Protein AF-A0A955I553-F1 (afdb_monomer_lite)

pLDDT: mean 77.17, std 13.06, range [43.78, 93.06]

Radius of gyration: 22.96 Å; chains: 1; bounding box: 78×34×67 Å

Sequence (256 aa):
MTETSNDIALEIKLAPPHYEFFTFIGGILGALVSGVIGAILAFVVFGVFISKIGVENGAGILTYFIPLFGFLIVCVTLSINRLIARGFLGLTHVGGGDGGVKYIMLSGMFVTIATIPYYLALSFVETIPVTLIFALHVLLQVFVTELVTGILGNYRYVLLIVGSSIIGLMISAGVLLIVYNITSETDGNKELYSLIGAIIVAIMGTYTGKYFLEYIYSLLYQMTGTDPLSRVVDDLVEEEQRQVRESQARLTRFSS

Structure (mmCIF, N/CA/C/O backbone):
data_AF-A0A955I553-F1
#
_entry.id   AF-A0A955I553-F1
#
loop_
_atom_site.group_PDB
_atom_site.id
_atom_site.type_symbol
_atom_site.label_atom_id
_atom_site.label_alt_id
_atom_site.label_comp_id
_atom_site.label_asym_id
_atom_site.label_entity_id
_atom_site.label_seq_id
_atom_site.pdbx_PDB_ins_code
_atom_site.Cartn_x
_atom_site.Cartn_y
_atom_site.Cartn_z
_atom_site.occupancy
_atom_site.B_iso_or_equiv
_atom_site.auth_seq_id
_atom_site.auth_comp_id
_atom_site.auth_asym_id
_atom_site.auth_atom_id
_atom_site.pdbx_PDB_model_num
ATOM 1 N N . MET A 1 1 ? -3.269 -16.649 37.795 1.00 46.91 1 MET A N 1
ATOM 2 C CA . MET A 1 1 ? -2.426 -15.641 37.106 1.00 46.91 1 MET A CA 1
ATOM 3 C C . MET A 1 1 ? -2.385 -15.824 35.586 1.00 46.91 1 MET A C 1
ATOM 5 O O . MET A 1 1 ? -1.916 -14.928 34.905 1.00 46.91 1 MET A O 1
ATOM 9 N N . THR A 1 2 ? -2.888 -16.934 35.038 1.00 51.03 2 THR A N 1
ATOM 10 C CA . THR A 1 2 ? -2.895 -17.236 33.596 1.00 51.03 2 THR A CA 1
ATOM 11 C C . THR A 1 2 ? -4.144 -16.747 32.851 1.00 51.03 2 THR A C 1
ATOM 13 O O . THR A 1 2 ? -4.027 -16.375 31.692 1.00 51.03 2 THR A O 1
ATOM 16 N N . GLU A 1 3 ? -5.315 -16.683 33.494 1.00 43.78 3 GLU A N 1
ATOM 17 C CA . GLU A 1 3 ? -6.556 -16.208 32.848 1.00 43.78 3 GLU A CA 1
ATOM 18 C C . GLU A 1 3 ? -6.586 -14.686 32.664 1.00 43.78 3 GLU A C 1
ATOM 20 O O . GLU A 1 3 ? -6.741 -14.214 31.545 1.00 43.78 3 GLU A O 1
ATOM 25 N N . THR A 1 4 ? -6.279 -13.908 33.706 1.00 44.91 4 THR A N 1
ATOM 26 C CA . THR A 1 4 ? -6.207 -12.437 33.611 1.00 44.91 4 THR A CA 1
ATOM 27 C C . THR A 1 4 ? -5.139 -11.944 32.631 1.00 44.91 4 THR A C 1
ATOM 29 O O . THR A 1 4 ? -5.317 -10.919 31.983 1.00 44.91 4 THR A O 1
ATOM 32 N N . SER A 1 5 ? -4.036 -12.683 32.476 1.00 48.88 5 SER A N 1
ATOM 33 C CA . SER A 1 5 ? -3.013 -12.398 31.462 1.00 48.88 5 SER A CA 1
ATOM 34 C C . SER A 1 5 ? -3.523 -12.621 30.036 1.00 48.88 5 SER A C 1
ATOM 36 O O . SER A 1 5 ? -3.090 -11.912 29.130 1.00 48.88 5 SER A O 1
ATOM 38 N N . ASN A 1 6 ? -4.390 -13.614 29.825 1.00 53.56 6 ASN A N 1
ATOM 39 C CA . ASN A 1 6 ? -4.971 -13.895 28.516 1.00 53.56 6 ASN A CA 1
ATOM 40 C C . ASN A 1 6 ? -6.053 -12.879 28.165 1.00 53.56 6 ASN A C 1
ATOM 42 O O . ASN A 1 6 ? -6.075 -12.433 27.025 1.00 53.56 6 ASN A O 1
ATOM 46 N N . ASP A 1 7 ? -6.877 -12.465 29.126 1.00 49.59 7 ASP A N 1
ATOM 47 C CA . ASP A 1 7 ? -7.924 -11.464 28.897 1.00 49.59 7 ASP A CA 1
ATOM 48 C C . ASP A 1 7 ? -7.332 -10.094 28.552 1.00 49.59 7 ASP A C 1
ATOM 50 O O . ASP A 1 7 ? -7.735 -9.492 27.562 1.00 49.59 7 ASP A O 1
ATOM 54 N N . ILE A 1 8 ? -6.286 -9.655 29.266 1.00 50.22 8 ILE A N 1
ATOM 55 C CA . ILE A 1 8 ? -5.564 -8.409 28.952 1.00 50.22 8 ILE A CA 1
ATOM 56 C C . ILE A 1 8 ? -4.883 -8.502 27.577 1.00 50.22 8 ILE A C 1
ATOM 58 O O . ILE A 1 8 ? -4.914 -7.557 26.791 1.00 50.22 8 ILE A O 1
ATOM 62 N N . ALA A 1 9 ? -4.280 -9.648 27.245 1.00 52.81 9 ALA A N 1
ATOM 63 C CA . ALA A 1 9 ? -3.664 -9.852 25.935 1.00 52.81 9 ALA A CA 1
ATOM 64 C C . ALA A 1 9 ? -4.702 -9.892 24.799 1.00 52.81 9 ALA A C 1
ATOM 66 O O . ALA A 1 9 ? -4.413 -9.425 23.696 1.00 52.81 9 ALA A O 1
ATOM 67 N N . LEU A 1 10 ? -5.898 -10.433 25.051 1.00 51.50 10 LEU A N 1
ATOM 68 C CA . LEU A 1 10 ? -7.009 -10.456 24.101 1.00 51.50 10 LEU A CA 1
ATOM 69 C C . LEU A 1 10 ? -7.583 -9.051 23.903 1.00 51.50 10 LEU A C 1
ATOM 71 O O . LEU A 1 10 ? -7.807 -8.640 22.768 1.00 51.50 10 LEU A O 1
ATOM 75 N N . GLU A 1 11 ? -7.755 -8.302 24.991 1.00 46.88 11 GLU A N 1
ATOM 76 C CA . GLU A 1 11 ? -8.256 -6.930 24.999 1.00 46.88 11 GLU A CA 1
ATOM 77 C C . GLU A 1 11 ? -7.305 -5.990 24.249 1.00 46.88 11 GLU A C 1
ATOM 79 O O . GLU A 1 11 ? -7.748 -5.279 23.355 1.00 46.88 11 GLU A O 1
ATOM 84 N N . ILE A 1 12 ? -5.988 -6.081 24.473 1.00 54.03 12 ILE A N 1
ATOM 85 C CA . ILE A 1 12 ? -4.975 -5.329 23.703 1.00 54.03 12 ILE A CA 1
ATOM 86 C C . ILE A 1 12 ? -5.014 -5.688 22.207 1.00 54.03 12 ILE A C 1
ATOM 88 O O . ILE A 1 12 ? -4.769 -4.840 21.350 1.00 54.03 12 ILE A O 1
ATOM 92 N N . LYS A 1 13 ? -5.326 -6.944 21.870 1.00 54.00 13 LYS A N 1
ATOM 93 C CA . LYS A 1 13 ? -5.393 -7.426 20.481 1.00 54.00 13 LYS A CA 1
ATOM 94 C C . LYS A 1 13 ? -6.703 -7.048 19.774 1.00 54.00 13 LYS A C 1
ATOM 96 O O . LYS A 1 13 ? -6.735 -7.033 18.546 1.00 54.00 13 LYS A O 1
ATOM 101 N N . LEU A 1 14 ? -7.761 -6.770 20.538 1.00 54.78 14 LEU A N 1
ATOM 102 C CA . LEU A 1 14 ? -9.109 -6.404 20.073 1.00 54.78 14 LEU A CA 1
ATOM 103 C C . LEU A 1 14 ? -9.422 -4.905 20.241 1.00 54.78 14 LEU A C 1
ATOM 105 O O . LEU A 1 14 ? -10.458 -4.430 19.756 1.00 54.78 14 LEU A O 1
ATOM 109 N N . ALA A 1 15 ? -8.545 -4.176 20.931 1.00 57.81 15 ALA A N 1
ATOM 110 C CA . ALA A 1 15 ? -8.611 -2.740 21.132 1.00 57.81 15 ALA A CA 1
ATOM 111 C C . ALA A 1 15 ? -8.467 -1.989 19.799 1.00 57.81 15 ALA A C 1
ATOM 113 O O . ALA A 1 15 ? -7.874 -2.503 18.840 1.00 57.81 15 ALA A O 1
ATOM 114 N N . PRO A 1 16 ? -9.027 -0.772 19.709 1.00 62.72 16 PRO A N 1
ATOM 115 C CA . PRO A 1 16 ? -8.830 0.068 18.543 1.00 62.72 16 PRO A CA 1
ATOM 116 C C . PRO A 1 16 ? -7.336 0.330 18.319 1.00 62.72 16 PRO A C 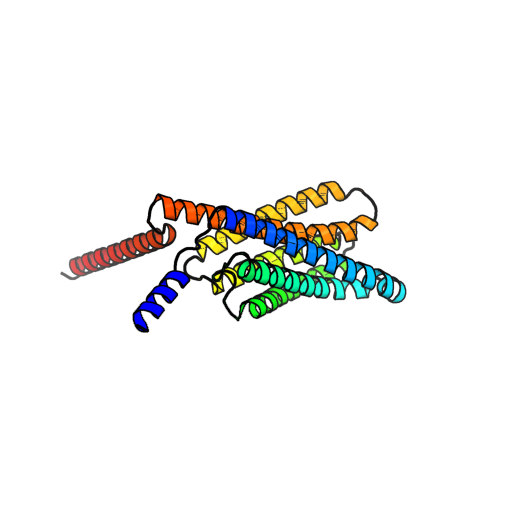1
ATOM 118 O O . PRO A 1 16 ? -6.560 0.383 19.276 1.00 62.72 16 PRO A O 1
ATOM 121 N N . PRO A 1 17 ? -6.901 0.483 17.058 1.00 64.38 17 PRO A N 1
ATOM 122 C CA . PRO A 1 17 ? -5.514 0.799 16.764 1.00 64.38 17 PRO A CA 1
ATOM 123 C C . PRO A 1 17 ? -5.105 2.114 17.449 1.00 64.38 17 PRO A C 1
ATOM 125 O O . PRO A 1 17 ? -5.549 3.196 17.069 1.00 64.38 17 PRO A O 1
ATOM 128 N N . HIS A 1 18 ? -4.250 2.017 18.468 1.00 66.69 18 HIS A N 1
ATOM 129 C CA . HIS A 1 18 ? -3.720 3.170 19.188 1.00 66.69 18 HIS A CA 1
ATOM 130 C C . HIS A 1 18 ? -2.534 3.763 18.433 1.00 66.69 18 HIS A C 1
ATOM 132 O O . HIS A 1 18 ? -1.388 3.340 18.589 1.00 66.69 18 HIS A O 1
ATOM 138 N N . TYR A 1 19 ? -2.823 4.757 17.600 1.00 72.31 19 TYR A N 1
ATOM 139 C CA . TYR A 1 19 ? -1.796 5.551 16.943 1.00 72.31 19 TYR A CA 1
ATOM 140 C C . TYR A 1 19 ? -1.557 6.838 17.717 1.00 72.31 19 TYR A C 1
ATOM 142 O O . TYR A 1 19 ? -2.427 7.706 17.798 1.00 72.31 19 TYR A O 1
ATOM 150 N N . GLU A 1 20 ? -0.354 6.956 18.267 1.00 80.19 20 GLU A N 1
ATOM 151 C CA . GLU A 1 20 ? 0.196 8.226 18.722 1.00 80.19 20 GLU A CA 1
ATOM 152 C C . GLU A 1 20 ? 0.836 8.973 17.548 1.00 80.19 20 GLU A C 1
ATOM 154 O O . GLU A 1 20 ? 1.128 8.395 16.497 1.00 80.19 20 GLU A O 1
ATOM 159 N N . PHE A 1 21 ? 1.105 10.266 17.736 1.00 81.38 21 PHE A N 1
ATOM 160 C CA . PHE A 1 21 ? 1.733 11.101 16.710 1.00 81.38 21 PHE A CA 1
ATOM 161 C C . PHE A 1 21 ? 3.055 10.504 16.191 1.00 81.38 21 PHE A C 1
ATOM 163 O O . PHE A 1 21 ? 3.293 10.474 14.984 1.00 81.38 21 PHE A O 1
ATOM 170 N N . PHE A 1 22 ? 3.894 9.960 17.078 1.00 83.62 22 PHE A N 1
ATOM 171 C CA . PHE A 1 22 ? 5.156 9.329 16.679 1.00 83.62 22 PHE A CA 1
ATOM 172 C C . PHE A 1 22 ? 4.955 8.027 15.904 1.00 83.62 22 PHE A C 1
ATOM 174 O O . PHE A 1 22 ? 5.717 7.751 14.981 1.00 83.62 22 PHE A O 1
ATOM 181 N N . THR A 1 23 ? 3.912 7.261 16.217 1.00 82.44 23 THR A N 1
ATOM 182 C CA . THR A 1 23 ? 3.549 6.051 15.472 1.00 82.44 23 THR A CA 1
ATOM 183 C C . THR A 1 23 ? 3.042 6.398 14.074 1.00 82.44 23 THR A C 1
ATOM 185 O O . THR A 1 23 ? 3.408 5.733 13.107 1.00 82.44 23 THR A O 1
ATOM 188 N N . PHE A 1 24 ? 2.257 7.472 13.948 1.00 84.88 24 PHE A N 1
ATOM 189 C CA . PHE A 1 24 ? 1.805 8.012 12.664 1.00 84.88 24 PHE A CA 1
ATOM 190 C C . PHE A 1 24 ? 2.989 8.428 11.775 1.00 84.88 24 PHE A C 1
ATOM 192 O O . PHE A 1 24 ? 3.135 7.928 10.658 1.00 84.88 24 PHE A O 1
ATOM 199 N N . ILE A 1 25 ? 3.877 9.286 12.288 1.00 87.12 25 ILE A N 1
ATOM 200 C CA . ILE A 1 25 ? 5.059 9.746 11.543 1.00 87.12 25 ILE A CA 1
ATOM 201 C C . ILE A 1 25 ? 6.010 8.583 11.246 1.00 87.12 25 ILE A C 1
ATOM 203 O O . ILE A 1 25 ? 6.482 8.439 10.119 1.00 87.12 25 ILE A O 1
ATOM 207 N N . GLY A 1 26 ? 6.261 7.724 12.234 1.00 86.31 26 GLY A N 1
ATOM 208 C CA . GLY A 1 26 ? 7.099 6.539 12.084 1.00 86.31 26 GLY A CA 1
ATOM 209 C C . GLY A 1 26 ? 6.568 5.582 11.020 1.00 86.31 26 GLY A C 1
ATOM 210 O O . GLY A 1 26 ? 7.353 5.051 10.237 1.00 86.31 26 GLY A O 1
ATOM 211 N N . GLY A 1 27 ? 5.246 5.416 10.930 1.00 86.31 27 GLY A N 1
ATOM 212 C CA . GLY A 1 27 ? 4.590 4.611 9.901 1.00 86.31 27 GLY A CA 1
ATOM 213 C C . GLY A 1 27 ? 4.834 5.153 8.494 1.00 86.31 27 GLY A C 1
ATOM 214 O O . GLY A 1 27 ? 5.232 4.403 7.601 1.00 86.31 27 GLY A O 1
ATOM 215 N N . ILE A 1 28 ? 4.677 6.466 8.303 1.00 88.50 28 ILE A N 1
ATOM 216 C CA . ILE A 1 28 ? 4.959 7.129 7.019 1.00 88.50 28 ILE A CA 1
ATOM 217 C C . ILE A 1 28 ? 6.439 6.991 6.646 1.00 88.50 28 ILE A C 1
ATOM 219 O O . ILE A 1 28 ? 6.760 6.657 5.505 1.00 88.50 28 ILE A O 1
ATOM 223 N N . LEU A 1 29 ? 7.349 7.202 7.599 1.00 89.81 29 LEU A N 1
ATOM 224 C CA . LEU A 1 29 ? 8.787 7.049 7.366 1.00 89.81 29 LEU A CA 1
ATOM 225 C C . LEU A 1 29 ? 9.159 5.599 7.032 1.00 89.81 29 LEU A C 1
ATOM 227 O O . LEU A 1 29 ? 9.960 5.371 6.127 1.00 89.81 29 LEU A O 1
ATOM 231 N N . GLY A 1 30 ? 8.550 4.615 7.697 1.00 89.44 30 GLY A N 1
ATOM 232 C CA . GLY A 1 30 ? 8.726 3.200 7.370 1.00 89.44 30 GLY A CA 1
ATOM 233 C C . GLY A 1 30 ? 8.257 2.862 5.953 1.00 89.44 30 GLY A C 1
ATOM 234 O O . GLY A 1 30 ? 8.967 2.174 5.211 1.00 89.44 30 GLY A O 1
ATOM 235 N N . ALA A 1 31 ? 7.118 3.421 5.535 1.00 90.19 31 ALA A N 1
ATOM 236 C CA . ALA A 1 31 ? 6.599 3.283 4.176 1.00 90.19 31 ALA A CA 1
ATOM 237 C C . ALA A 1 31 ? 7.516 3.936 3.131 1.00 90.19 31 ALA A C 1
ATOM 239 O O . ALA A 1 31 ? 7.726 3.376 2.056 1.00 90.19 31 ALA A O 1
ATOM 240 N N . LEU A 1 32 ? 8.114 5.086 3.452 1.00 91.31 32 LEU A N 1
ATOM 241 C CA . LEU A 1 32 ? 9.100 5.735 2.591 1.00 91.31 32 LEU A CA 1
ATOM 242 C C . LEU A 1 32 ? 10.371 4.885 2.456 1.00 91.31 32 LEU A C 1
ATOM 244 O O . LEU A 1 32 ? 10.813 4.623 1.340 1.00 91.31 32 LEU A O 1
ATOM 248 N N . VAL A 1 33 ? 10.946 4.423 3.572 1.00 91.06 33 VAL A N 1
ATOM 249 C CA . VAL A 1 33 ? 12.171 3.604 3.575 1.00 91.06 33 VAL A CA 1
ATOM 250 C C . VAL A 1 33 ? 11.961 2.304 2.804 1.00 91.06 33 VAL A C 1
ATOM 252 O O . VAL A 1 33 ? 12.775 1.956 1.949 1.00 91.06 33 VAL A O 1
ATOM 255 N N . SER A 1 34 ? 10.858 1.599 3.064 1.00 91.19 34 SER A N 1
ATOM 256 C CA . SER A 1 34 ? 10.518 0.392 2.309 1.00 91.19 34 SER A CA 1
ATOM 257 C C . SER A 1 34 ? 10.311 0.711 0.830 1.00 91.19 34 SER A C 1
ATOM 259 O O . SER A 1 34 ? 10.946 0.073 -0.004 1.00 91.19 34 SER A O 1
ATOM 261 N N . GLY A 1 35 ? 9.537 1.747 0.495 1.00 89.94 35 GLY A N 1
ATOM 262 C CA . GLY A 1 35 ? 9.343 2.211 -0.879 1.00 89.94 35 GLY A CA 1
ATOM 263 C C . GLY A 1 35 ? 10.657 2.462 -1.619 1.00 89.94 35 GLY A C 1
ATOM 264 O O . GLY A 1 35 ? 10.815 1.989 -2.742 1.00 89.94 35 GLY A O 1
ATOM 265 N N . VAL A 1 36 ? 11.628 3.123 -0.979 1.00 90.75 36 VAL A N 1
ATOM 266 C CA . VAL A 1 36 ? 12.972 3.357 -1.536 1.00 90.75 36 VAL A CA 1
ATOM 267 C C . VAL A 1 36 ? 13.724 2.045 -1.766 1.00 90.75 36 VAL A C 1
ATOM 269 O O . VAL A 1 36 ? 14.317 1.868 -2.829 1.00 90.75 36 VAL A O 1
ATOM 272 N N . ILE A 1 37 ? 13.673 1.097 -0.826 1.00 89.81 37 ILE A N 1
ATOM 273 C CA . ILE A 1 37 ? 14.293 -0.226 -1.006 1.00 89.81 37 ILE A CA 1
ATOM 274 C C . ILE A 1 37 ? 13.662 -0.963 -2.197 1.00 89.81 37 ILE A C 1
ATOM 276 O O . ILE A 1 37 ? 14.383 -1.503 -3.038 1.00 89.81 37 ILE A O 1
ATOM 280 N N . GLY A 1 38 ? 12.333 -0.941 -2.312 1.00 88.69 38 GLY A N 1
ATOM 281 C CA . GLY A 1 38 ? 11.607 -1.499 -3.455 1.00 88.69 38 GLY A CA 1
ATOM 282 C C . GLY A 1 38 ? 12.005 -0.859 -4.782 1.00 88.69 38 GLY A C 1
ATOM 283 O O . GLY A 1 38 ? 12.245 -1.554 -5.768 1.00 88.69 38 GLY A O 1
ATOM 284 N N . ALA A 1 39 ? 12.151 0.463 -4.791 1.00 85.88 39 ALA A N 1
ATOM 285 C CA . ALA A 1 39 ? 12.625 1.235 -5.934 1.00 85.88 39 ALA A CA 1
ATOM 286 C C . ALA A 1 39 ? 14.050 0.846 -6.363 1.00 85.88 39 ALA A C 1
ATOM 288 O O . ALA A 1 39 ? 14.309 0.668 -7.553 1.00 85.88 39 ALA A O 1
ATOM 289 N N . ILE A 1 40 ? 14.970 0.669 -5.409 1.00 87.00 40 ILE A N 1
ATOM 290 C CA . ILE A 1 40 ? 16.343 0.218 -5.687 1.00 87.00 40 ILE A CA 1
ATOM 291 C C . ILE A 1 40 ? 16.328 -1.197 -6.273 1.00 87.00 40 ILE A C 1
ATOM 293 O O . ILE A 1 40 ? 17.010 -1.456 -7.264 1.00 87.00 40 ILE A O 1
ATOM 297 N N . LEU A 1 41 ? 15.526 -2.104 -5.706 1.00 86.38 41 LEU A N 1
ATOM 298 C CA . LEU A 1 41 ? 15.361 -3.457 -6.241 1.00 86.38 41 LEU A CA 1
ATOM 299 C C . LEU A 1 41 ? 14.830 -3.426 -7.677 1.00 86.38 41 LEU A C 1
ATOM 301 O O . LEU A 1 41 ? 15.370 -4.122 -8.534 1.00 86.38 41 LEU A O 1
ATOM 305 N N . ALA A 1 42 ? 13.836 -2.583 -7.961 1.00 81.81 42 ALA A N 1
ATOM 306 C CA . ALA A 1 42 ? 13.324 -2.384 -9.312 1.00 81.81 42 ALA A CA 1
ATOM 307 C C . ALA A 1 42 ? 14.403 -1.872 -10.264 1.00 81.81 42 ALA A C 1
ATOM 309 O O . ALA A 1 42 ? 14.567 -2.430 -11.345 1.00 81.81 42 ALA A O 1
ATOM 310 N N . PHE A 1 43 ? 15.178 -0.867 -9.859 1.00 80.00 43 PHE A N 1
ATOM 311 C CA . PHE A 1 43 ? 16.270 -0.345 -10.676 1.00 80.00 43 PHE A CA 1
ATOM 312 C C . PHE A 1 43 ? 17.313 -1.416 -10.999 1.00 80.00 43 PHE A C 1
ATOM 314 O O . PHE A 1 43 ? 17.725 -1.534 -12.149 1.00 80.00 43 PHE A O 1
ATOM 321 N N . VAL A 1 44 ? 17.721 -2.223 -10.016 1.00 81.88 44 VAL A N 1
ATOM 322 C CA . VAL A 1 44 ? 18.707 -3.292 -10.230 1.00 81.88 44 VAL A CA 1
ATOM 323 C C . VAL A 1 44 ? 18.135 -4.379 -11.136 1.00 81.88 44 VAL A C 1
ATOM 325 O O . VAL A 1 44 ? 18.786 -4.769 -12.102 1.00 81.88 44 VAL A O 1
ATOM 328 N N . VAL A 1 45 ? 16.920 -4.854 -10.858 1.00 79.81 45 VAL A N 1
ATOM 329 C CA . VAL A 1 45 ? 16.288 -5.927 -11.633 1.00 79.81 45 VAL A CA 1
ATOM 330 C C . VAL A 1 45 ? 16.021 -5.461 -13.056 1.00 79.81 45 VAL A C 1
ATOM 332 O O . VAL A 1 45 ? 16.530 -6.070 -13.988 1.00 79.81 45 VAL A O 1
ATOM 335 N N . PHE A 1 46 ? 15.303 -4.359 -13.256 1.00 74.75 46 PHE A N 1
ATOM 336 C CA . PHE A 1 46 ? 15.009 -3.871 -14.599 1.00 74.75 46 PHE A CA 1
ATOM 337 C C . PHE A 1 46 ? 16.267 -3.364 -15.306 1.00 74.75 46 PHE A C 1
ATOM 339 O O . PHE A 1 46 ? 16.505 -3.743 -16.444 1.00 74.75 46 PHE A O 1
ATOM 346 N N . GLY A 1 47 ? 17.137 -2.603 -14.644 1.00 69.44 47 GLY A N 1
ATOM 347 C CA . GLY A 1 47 ? 18.374 -2.104 -15.249 1.00 69.44 47 GLY A CA 1
ATOM 348 C C . GLY A 1 47 ? 19.295 -3.223 -15.746 1.00 69.44 47 GLY A C 1
ATOM 349 O O . GLY A 1 47 ? 19.794 -3.159 -16.870 1.00 69.44 47 GLY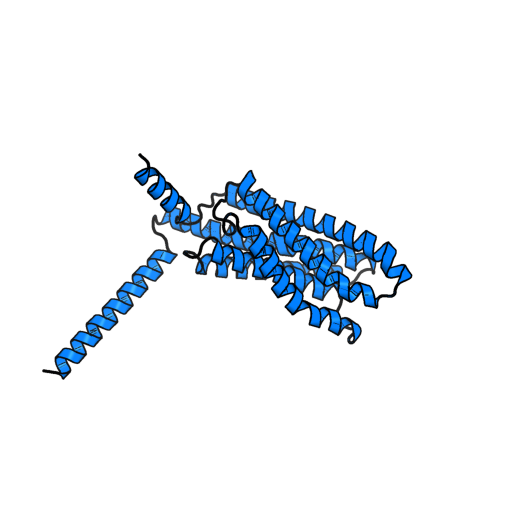 A O 1
ATOM 350 N N . VAL A 1 48 ? 19.488 -4.290 -14.963 1.00 70.81 48 VAL A N 1
ATOM 351 C CA . VAL A 1 48 ? 20.338 -5.429 -15.359 1.00 70.81 48 VAL A CA 1
ATOM 352 C C . VAL A 1 48 ? 19.634 -6.348 -16.361 1.00 70.81 48 VAL A C 1
ATOM 354 O O . VAL A 1 48 ? 20.264 -6.824 -17.305 1.00 70.81 48 VAL A O 1
ATOM 357 N N . PHE A 1 49 ? 18.337 -6.610 -16.188 1.00 67.62 49 PHE A N 1
ATOM 358 C CA . PHE A 1 49 ? 17.606 -7.556 -17.036 1.00 67.62 49 PHE A CA 1
ATOM 359 C C . PHE A 1 49 ? 17.301 -6.963 -18.417 1.00 67.62 49 PHE A C 1
ATOM 361 O O . PHE A 1 49 ? 17.487 -7.638 -19.427 1.00 67.62 49 PHE A O 1
ATOM 368 N N . ILE A 1 50 ? 16.923 -5.682 -18.482 1.00 64.62 50 ILE A N 1
ATOM 369 C CA . ILE A 1 50 ? 16.709 -4.962 -19.746 1.00 64.62 50 ILE A CA 1
ATOM 370 C C . ILE A 1 50 ? 18.032 -4.843 -20.515 1.00 64.62 50 ILE A C 1
ATOM 372 O O . ILE A 1 50 ? 18.063 -5.145 -21.707 1.00 64.62 50 ILE A O 1
ATOM 376 N N . SER A 1 51 ? 19.133 -4.480 -19.843 1.00 62.34 51 SER A N 1
ATOM 377 C CA . SER A 1 51 ? 20.435 -4.289 -20.507 1.00 62.34 51 SER A CA 1
ATOM 378 C C . SER A 1 51 ? 21.066 -5.578 -21.038 1.00 62.34 51 SER A C 1
ATOM 380 O O . SER A 1 51 ? 21.770 -5.522 -22.042 1.00 62.34 51 SER A O 1
ATOM 382 N N . LYS A 1 52 ? 20.822 -6.732 -20.402 1.00 61.38 52 LYS A N 1
ATOM 383 C CA . LYS A 1 52 ? 21.399 -8.016 -20.837 1.00 61.38 52 LYS A CA 1
ATOM 384 C C . LYS A 1 52 ? 20.495 -8.827 -21.762 1.00 61.38 52 LYS A C 1
ATOM 386 O O . LYS A 1 52 ? 20.992 -9.422 -22.705 1.00 61.38 52 LYS A O 1
ATOM 391 N N . ILE A 1 53 ? 19.188 -8.875 -21.503 1.00 57.41 53 ILE A N 1
ATOM 392 C CA . ILE A 1 53 ? 18.267 -9.786 -22.212 1.00 57.41 53 ILE A CA 1
ATOM 393 C C . ILE A 1 53 ? 17.482 -9.059 -23.308 1.00 57.41 53 ILE A C 1
ATOM 395 O O . ILE A 1 53 ? 17.210 -9.652 -24.352 1.00 57.41 53 ILE A O 1
ATOM 399 N N . GLY A 1 54 ? 17.157 -7.776 -23.109 1.00 52.09 54 GLY A N 1
ATOM 400 C CA . GLY A 1 54 ? 16.423 -6.971 -24.093 1.00 52.09 54 GLY A CA 1
ATOM 401 C C . GLY A 1 54 ? 17.204 -6.697 -25.377 1.00 52.09 54 GLY A C 1
ATOM 402 O O . GLY A 1 54 ? 16.599 -6.545 -26.434 1.00 52.09 54 GLY A O 1
ATOM 403 N N . VAL A 1 55 ? 18.537 -6.701 -25.297 1.00 49.53 55 VAL A N 1
ATOM 404 C CA . VAL A 1 55 ? 19.429 -6.525 -26.453 1.00 49.53 55 VAL A CA 1
ATOM 405 C C . VAL A 1 55 ? 19.534 -7.804 -27.296 1.00 49.53 55 VAL A C 1
ATOM 407 O O . VAL A 1 55 ? 19.697 -7.717 -28.508 1.00 49.53 55 VAL A O 1
ATOM 410 N N . GLU A 1 56 ? 19.400 -8.987 -26.686 1.00 48.44 56 GLU A N 1
ATOM 411 C CA . GLU A 1 56 ? 19.658 -10.271 -27.357 1.00 48.44 56 GLU A CA 1
ATOM 412 C C . GLU A 1 56 ? 18.393 -10.985 -27.865 1.00 48.44 56 GLU A C 1
ATOM 414 O O . GLU A 1 56 ? 18.467 -11.693 -28.865 1.00 48.44 56 GLU A O 1
ATOM 419 N N . ASN A 1 57 ? 17.231 -10.812 -27.218 1.00 49.38 57 ASN A N 1
ATOM 420 C CA . ASN A 1 57 ? 16.061 -11.680 -27.446 1.00 49.38 57 ASN A CA 1
ATOM 421 C C . ASN A 1 57 ? 14.783 -10.967 -27.943 1.00 49.38 57 ASN A C 1
ATOM 423 O O . ASN A 1 57 ? 13.732 -11.597 -28.073 1.00 49.38 57 ASN A O 1
ATOM 427 N N . GLY A 1 58 ? 14.862 -9.670 -28.254 1.00 51.62 58 GLY A N 1
ATOM 428 C CA . GLY A 1 58 ? 13.738 -8.872 -28.757 1.00 51.62 58 GLY A CA 1
ATOM 429 C C . GLY A 1 58 ? 12.727 -8.446 -27.680 1.00 51.62 58 GLY A C 1
ATOM 430 O O . GLY A 1 58 ? 12.560 -9.085 -26.640 1.00 51.62 58 GLY A O 1
ATOM 431 N N . ALA A 1 59 ? 12.020 -7.343 -27.946 1.00 56.44 59 ALA A N 1
ATOM 432 C CA . ALA A 1 59 ? 11.133 -6.660 -26.994 1.00 56.44 59 ALA A CA 1
ATOM 433 C C . ALA A 1 59 ? 9.965 -7.516 -26.456 1.00 56.44 59 ALA A C 1
ATOM 435 O O . ALA A 1 59 ? 9.446 -7.236 -25.379 1.00 56.44 59 ALA A O 1
ATOM 436 N N . GLY A 1 60 ? 9.576 -8.585 -27.161 1.00 58.25 60 GLY A N 1
ATOM 437 C CA . GLY A 1 60 ? 8.432 -9.424 -26.793 1.00 58.25 60 GLY A CA 1
ATOM 438 C C . GLY A 1 60 ? 8.615 -10.204 -25.488 1.00 58.25 60 GLY A C 1
ATOM 439 O O . GLY A 1 60 ? 7.662 -10.340 -24.729 1.00 58.25 60 GLY A O 1
ATOM 440 N N . ILE A 1 61 ? 9.829 -10.679 -25.182 1.00 61.03 61 ILE A N 1
ATOM 441 C CA . ILE A 1 61 ? 10.098 -11.435 -23.946 1.00 61.03 61 ILE A CA 1
ATOM 442 C C . ILE A 1 61 ? 9.991 -10.537 -22.704 1.00 61.03 61 ILE A C 1
ATOM 444 O O . ILE A 1 61 ? 9.487 -10.978 -21.669 1.00 61.03 61 ILE A O 1
ATOM 448 N N . LEU A 1 62 ? 10.388 -9.263 -22.805 1.00 62.97 62 LEU A N 1
ATOM 449 C CA . LEU A 1 62 ? 10.295 -8.311 -21.693 1.00 62.97 62 LEU A CA 1
ATOM 450 C C . LEU A 1 62 ? 8.861 -8.153 -21.177 1.00 62.97 62 LEU A C 1
ATOM 452 O O . LEU A 1 62 ? 8.653 -8.111 -19.964 1.00 62.97 62 LEU A O 1
ATOM 456 N N . THR A 1 63 ? 7.877 -8.123 -22.076 1.00 66.62 63 THR A N 1
ATOM 457 C CA . THR A 1 63 ? 6.460 -7.918 -21.743 1.00 66.62 63 THR A CA 1
ATOM 458 C C . THR A 1 63 ? 5.909 -8.987 -20.790 1.00 66.62 63 THR A C 1
ATOM 460 O O . THR A 1 63 ? 5.032 -8.694 -19.981 1.00 66.62 63 THR A O 1
ATOM 463 N N . TYR A 1 64 ? 6.464 -10.205 -20.813 1.00 70.75 64 TYR A N 1
ATOM 464 C CA . TYR A 1 64 ? 6.063 -11.301 -19.922 1.00 70.75 64 TYR A CA 1
ATOM 465 C C . TYR A 1 64 ? 6.765 -11.265 -18.558 1.00 70.75 64 TYR A C 1
ATOM 467 O O . TYR A 1 64 ? 6.199 -11.704 -17.558 1.00 70.75 64 TYR A O 1
ATOM 475 N N . PHE A 1 65 ? 7.988 -10.736 -18.493 1.00 77.31 65 PHE A N 1
ATOM 476 C CA . PHE A 1 65 ? 8.775 -10.705 -17.257 1.00 77.31 65 PHE A CA 1
ATOM 477 C C . PHE A 1 65 ? 8.508 -9.466 -16.397 1.00 77.31 65 PHE A C 1
ATOM 479 O O . PHE A 1 65 ? 8.609 -9.545 -15.173 1.00 77.31 65 PHE A O 1
ATOM 486 N N . ILE A 1 66 ? 8.113 -8.340 -17.000 1.00 78.75 66 ILE A N 1
ATOM 487 C CA . ILE A 1 66 ? 7.745 -7.115 -16.273 1.00 78.75 66 ILE A CA 1
ATOM 488 C C . ILE A 1 66 ? 6.668 -7.350 -15.197 1.00 78.75 66 ILE A C 1
ATOM 490 O O . ILE A 1 66 ? 6.907 -6.948 -14.054 1.00 78.75 66 ILE A O 1
ATOM 494 N N . PRO A 1 67 ? 5.522 -8.008 -15.478 1.00 83.31 67 PRO A N 1
ATOM 495 C CA . PRO A 1 67 ? 4.525 -8.274 -14.443 1.00 83.31 67 PRO A CA 1
ATOM 496 C C . PRO A 1 67 ? 5.064 -9.175 -13.326 1.00 83.31 67 PRO A C 1
ATOM 498 O O . PRO A 1 67 ? 4.778 -8.923 -12.158 1.00 83.31 67 PRO A O 1
ATOM 501 N N . LEU A 1 68 ? 5.888 -10.179 -13.649 1.00 86.31 68 LEU A N 1
ATOM 502 C CA . LEU A 1 68 ? 6.482 -11.074 -12.652 1.00 86.31 68 LEU A CA 1
ATOM 503 C C . LEU A 1 68 ? 7.473 -10.344 -11.732 1.00 86.31 68 LEU A C 1
ATOM 505 O O . LEU A 1 68 ? 7.470 -10.554 -10.519 1.00 86.31 68 LEU A O 1
ATOM 509 N N . PHE A 1 69 ? 8.316 -9.473 -12.287 1.00 84.81 69 PHE A N 1
ATOM 510 C CA . PHE A 1 69 ? 9.232 -8.672 -11.480 1.00 84.81 69 PHE A CA 1
ATOM 511 C C . PHE A 1 69 ? 8.489 -7.633 -10.650 1.00 84.81 69 PHE A C 1
ATOM 513 O O . PHE A 1 69 ? 8.789 -7.501 -9.466 1.00 84.81 69 PHE A O 1
ATOM 520 N N . GLY A 1 70 ? 7.486 -6.961 -11.225 1.00 84.19 70 GLY A N 1
ATOM 521 C CA . GLY A 1 70 ? 6.605 -6.055 -10.485 1.00 84.19 70 GLY A CA 1
ATOM 522 C C . GLY A 1 70 ? 5.979 -6.741 -9.274 1.00 84.19 70 GLY A C 1
ATOM 523 O O . GLY A 1 70 ? 6.123 -6.253 -8.153 1.00 84.19 70 GLY A O 1
ATOM 524 N N . PHE A 1 71 ? 5.411 -7.932 -9.485 1.00 90.31 71 PHE A N 1
ATOM 525 C CA . PHE A 1 71 ? 4.871 -8.781 -8.427 1.00 90.31 71 PHE A CA 1
ATOM 526 C C . PHE A 1 71 ? 5.874 -9.018 -7.294 1.00 90.31 71 PHE A C 1
ATOM 528 O O . PHE A 1 71 ? 5.586 -8.710 -6.134 1.00 90.31 71 PHE A O 1
ATOM 535 N N . LEU A 1 72 ? 7.055 -9.551 -7.627 1.00 90.38 72 LEU A N 1
ATOM 536 C CA . LEU A 1 72 ? 8.075 -9.920 -6.645 1.00 90.38 72 LEU A CA 1
ATOM 537 C C . LEU A 1 72 ? 8.593 -8.703 -5.880 1.00 90.38 72 LEU A C 1
ATOM 539 O O . LEU A 1 72 ? 8.701 -8.752 -4.653 1.00 90.38 72 LEU A O 1
ATOM 543 N N . ILE A 1 73 ? 8.883 -7.610 -6.586 1.00 89.88 73 ILE A N 1
ATOM 544 C CA . ILE A 1 73 ? 9.391 -6.376 -5.985 1.00 89.88 73 ILE A CA 1
ATOM 545 C C . ILE A 1 73 ? 8.370 -5.827 -4.992 1.00 89.88 73 ILE A C 1
ATOM 547 O O . ILE A 1 73 ? 8.730 -5.546 -3.848 1.00 89.88 73 ILE A O 1
ATOM 551 N N . VAL A 1 74 ? 7.095 -5.726 -5.373 1.00 91.06 74 VAL A N 1
ATOM 552 C CA . VAL A 1 74 ? 6.050 -5.222 -4.472 1.00 91.06 74 VAL A CA 1
ATOM 553 C C . VAL A 1 74 ? 5.873 -6.149 -3.269 1.00 91.06 74 VAL A C 1
ATOM 555 O O . VAL A 1 74 ? 5.831 -5.666 -2.139 1.00 91.06 74 VAL A O 1
ATOM 558 N N . CYS A 1 75 ? 5.861 -7.473 -3.457 1.00 91.56 75 CYS A N 1
ATOM 559 C CA . CYS A 1 75 ? 5.760 -8.418 -2.342 1.00 91.56 75 CYS A CA 1
ATOM 560 C C . CYS A 1 75 ? 6.921 -8.288 -1.347 1.00 91.56 75 CYS A C 1
ATOM 562 O O . CYS A 1 75 ? 6.688 -8.260 -0.134 1.00 91.56 75 CYS A O 1
ATOM 564 N N . VAL A 1 76 ? 8.160 -8.184 -1.836 1.00 90.81 76 VAL A N 1
ATOM 565 C CA . VAL A 1 76 ? 9.340 -7.963 -0.986 1.00 90.81 76 VAL A CA 1
ATOM 566 C C . VAL A 1 76 ? 9.220 -6.629 -0.260 1.00 90.81 76 VAL A C 1
ATOM 568 O O . VAL A 1 76 ? 9.430 -6.564 0.950 1.00 90.81 76 VAL A O 1
ATOM 571 N N . THR A 1 77 ? 8.808 -5.580 -0.966 1.00 91.75 77 THR A N 1
ATOM 572 C CA . THR A 1 77 ? 8.725 -4.232 -0.401 1.00 91.75 77 THR A CA 1
ATOM 573 C C . THR A 1 77 ? 7.678 -4.134 0.705 1.00 91.75 77 THR A C 1
ATOM 575 O O . THR A 1 77 ? 7.970 -3.634 1.791 1.00 91.75 77 THR A O 1
ATOM 578 N N . LEU A 1 78 ? 6.483 -4.683 0.483 1.00 90.62 78 LEU A N 1
ATOM 579 C CA . LEU A 1 78 ? 5.425 -4.740 1.495 1.00 90.62 78 LEU A CA 1
ATOM 580 C C . LEU A 1 78 ? 5.823 -5.618 2.688 1.00 90.62 78 LEU A C 1
ATOM 582 O O . LEU A 1 78 ? 5.489 -5.304 3.832 1.00 90.62 78 LEU A O 1
ATOM 586 N N . SER A 1 79 ? 6.585 -6.688 2.448 1.00 89.81 79 SER A N 1
ATOM 587 C CA . SER A 1 79 ? 7.126 -7.527 3.523 1.00 89.81 79 SER A CA 1
ATOM 588 C C . SER A 1 79 ? 8.138 -6.760 4.379 1.00 89.81 79 SER A C 1
ATOM 590 O O . SER A 1 79 ? 8.052 -6.808 5.605 1.00 89.81 79 SER A O 1
ATOM 592 N N . ILE A 1 80 ? 9.042 -5.994 3.759 1.00 89.25 80 ILE A N 1
ATOM 593 C CA . ILE A 1 80 ? 9.984 -5.114 4.467 1.00 89.25 80 ILE A CA 1
ATOM 594 C C . ILE A 1 80 ? 9.228 -4.049 5.258 1.00 89.25 80 ILE A C 1
ATOM 596 O O . ILE A 1 80 ? 9.518 -3.856 6.437 1.00 89.25 80 ILE A O 1
ATOM 600 N N . ASN A 1 81 ? 8.224 -3.405 4.657 1.00 87.94 81 ASN A N 1
ATOM 601 C CA . ASN A 1 81 ? 7.438 -2.395 5.357 1.00 87.94 81 ASN A CA 1
ATOM 602 C C . ASN A 1 81 ? 6.776 -2.960 6.621 1.00 87.94 81 ASN A C 1
ATOM 604 O O . ASN A 1 81 ? 6.765 -2.317 7.667 1.00 87.94 81 ASN A O 1
ATOM 608 N N . ARG A 1 82 ? 6.288 -4.204 6.566 1.00 83.44 82 ARG A N 1
ATOM 609 C CA . ARG A 1 82 ? 5.748 -4.884 7.750 1.00 83.44 82 ARG A CA 1
ATOM 610 C C . ARG A 1 82 ? 6.788 -5.203 8.800 1.00 83.44 82 ARG A C 1
ATOM 612 O O . ARG A 1 82 ? 6.489 -5.070 9.984 1.00 83.44 82 ARG A O 1
ATOM 619 N N . LEU A 1 83 ? 7.973 -5.640 8.390 1.00 85.56 83 LEU A N 1
ATOM 620 C CA . LEU A 1 83 ? 9.073 -5.860 9.324 1.00 85.56 83 LEU A CA 1
ATOM 621 C C . LEU A 1 83 ? 9.438 -4.553 10.033 1.00 85.56 83 LEU A C 1
ATOM 623 O O . LEU A 1 83 ? 9.624 -4.568 11.246 1.00 85.56 83 LEU A O 1
ATOM 627 N N . ILE A 1 84 ? 9.441 -3.425 9.316 1.00 84.69 84 ILE A N 1
ATOM 628 C CA . ILE A 1 84 ? 9.652 -2.102 9.913 1.00 84.69 84 ILE A CA 1
ATOM 629 C C . ILE A 1 84 ? 8.510 -1.757 10.879 1.00 84.69 84 ILE A C 1
ATOM 631 O O . ILE A 1 84 ? 8.763 -1.445 12.041 1.00 84.69 84 ILE A O 1
ATOM 635 N N . ALA A 1 85 ? 7.255 -1.877 10.442 1.00 80.56 85 ALA A N 1
ATOM 636 C CA . ALA A 1 85 ? 6.088 -1.537 11.255 1.00 80.56 85 ALA A CA 1
ATOM 637 C C . ALA A 1 85 ? 5.983 -2.377 12.541 1.00 80.56 85 ALA A C 1
ATOM 639 O O . ALA A 1 85 ? 5.679 -1.849 13.608 1.00 80.56 85 ALA A O 1
ATOM 640 N N . ARG A 1 86 ? 6.267 -3.681 12.477 1.00 78.44 86 ARG A N 1
ATOM 641 C CA . ARG A 1 86 ? 6.245 -4.546 13.666 1.00 78.44 86 ARG A CA 1
ATOM 642 C C . ARG A 1 86 ? 7.489 -4.388 14.528 1.00 78.44 86 ARG A C 1
ATOM 644 O O . ARG A 1 86 ? 7.366 -4.294 15.742 1.00 78.44 86 ARG A O 1
ATOM 651 N N . GLY A 1 87 ? 8.668 -4.388 13.909 1.00 75.75 87 GLY A N 1
ATOM 652 C CA . GLY A 1 87 ? 9.947 -4.420 14.613 1.00 75.75 87 GLY A CA 1
ATOM 653 C C . GLY A 1 87 ? 10.325 -3.086 15.249 1.00 75.75 87 GLY A C 1
ATOM 654 O O . GLY A 1 87 ? 10.782 -3.071 16.386 1.00 75.75 87 GLY A O 1
ATOM 655 N N . PHE A 1 88 ? 10.115 -1.973 14.541 1.00 74.56 88 PHE A N 1
ATOM 656 C CA . PHE A 1 88 ? 10.504 -0.643 15.020 1.00 74.56 88 PHE A CA 1
ATOM 657 C C . PHE A 1 88 ? 9.354 0.135 15.657 1.00 74.56 88 PHE A C 1
ATOM 659 O O . PHE A 1 88 ? 9.594 0.895 16.589 1.00 74.56 88 PHE A O 1
ATOM 666 N N . LEU A 1 89 ? 8.118 -0.042 15.176 1.00 74.75 89 LEU A N 1
ATOM 667 C CA . LEU A 1 89 ? 6.961 0.731 15.656 1.00 74.75 89 LEU A CA 1
ATOM 668 C C . LEU A 1 89 ? 6.048 -0.060 16.603 1.00 74.75 89 LEU A C 1
ATOM 670 O O . LEU A 1 89 ? 5.067 0.487 17.095 1.00 74.75 89 LEU A O 1
ATOM 674 N N . GLY A 1 90 ? 6.333 -1.345 16.844 1.00 70.88 90 GLY A N 1
ATOM 675 C CA . GLY A 1 90 ? 5.541 -2.185 17.748 1.00 70.88 90 GLY A CA 1
ATOM 676 C C . GLY A 1 90 ? 4.102 -2.441 17.281 1.00 70.88 90 GLY A C 1
ATOM 677 O O . GLY A 1 90 ? 3.263 -2.854 18.081 1.00 70.88 90 GLY A O 1
ATOM 678 N N . LEU A 1 91 ? 3.788 -2.217 15.999 1.00 71.88 91 LEU A N 1
ATOM 679 C CA . LEU A 1 91 ? 2.427 -2.308 15.465 1.00 71.88 91 LEU A CA 1
ATOM 680 C C . LEU A 1 91 ? 2.013 -3.763 15.202 1.00 71.88 91 LEU A C 1
ATOM 682 O O . LEU A 1 91 ? 1.962 -4.238 14.066 1.00 71.88 91 LEU A O 1
ATOM 686 N N . THR A 1 92 ? 1.709 -4.497 16.269 1.00 62.44 92 THR A N 1
ATOM 687 C CA . THR A 1 92 ? 1.385 -5.935 16.226 1.00 62.44 92 THR A CA 1
ATOM 688 C C . THR A 1 92 ? 0.067 -6.256 15.513 1.00 62.44 92 THR A C 1
ATOM 690 O O . THR A 1 92 ? -0.076 -7.348 14.960 1.00 62.44 92 THR A O 1
ATOM 693 N N . HIS A 1 93 ? -0.865 -5.301 15.454 1.00 58.91 93 HIS A N 1
ATOM 694 C CA . HIS A 1 93 ? -2.141 -5.420 14.738 1.00 58.91 93 HIS A CA 1
ATOM 695 C C . HIS A 1 93 ? -2.000 -5.256 13.213 1.00 58.91 93 HIS A C 1
ATOM 697 O O . HIS A 1 93 ? -2.906 -5.606 12.455 1.00 58.91 93 HIS A O 1
ATOM 703 N N . VAL A 1 94 ? -0.856 -4.763 12.727 1.00 60.34 94 VAL A N 1
ATOM 704 C CA . VAL A 1 94 ? -0.627 -4.574 11.293 1.00 60.34 94 VAL A CA 1
ATOM 705 C C . VAL A 1 94 ? -0.304 -5.929 10.644 1.00 60.34 94 VAL A C 1
ATOM 707 O O . VAL A 1 94 ? 0.770 -6.518 10.818 1.00 60.34 94 VAL A O 1
ATOM 710 N N . GLY A 1 95 ? -1.263 -6.448 9.868 1.00 53.28 95 GLY A N 1
ATOM 711 C CA . GLY A 1 95 ? -1.024 -7.470 8.843 1.00 53.28 95 GLY A CA 1
ATOM 712 C C . GLY A 1 95 ? -1.127 -8.943 9.262 1.00 53.28 95 GLY A C 1
ATOM 713 O O . GLY A 1 95 ? -0.291 -9.736 8.827 1.00 53.28 95 GLY A O 1
ATOM 714 N N . GLY A 1 96 ? -2.122 -9.332 10.067 1.00 52.72 96 GLY A N 1
ATOM 715 C CA . GLY A 1 96 ? -2.596 -10.731 10.121 1.00 52.72 96 GLY A CA 1
ATOM 716 C C . GLY A 1 96 ? -1.689 -11.759 10.812 1.00 52.72 96 GLY A C 1
ATOM 717 O O . GLY A 1 96 ? -1.693 -12.927 10.425 1.00 52.72 96 GLY A O 1
ATOM 718 N N . GLY A 1 97 ? -0.889 -11.353 11.806 1.00 59.44 97 GLY A N 1
ATOM 719 C CA . GLY A 1 97 ? -0.021 -12.273 12.563 1.00 59.44 97 GLY A CA 1
ATOM 720 C C . GLY A 1 97 ? 1.045 -12.963 11.697 1.00 59.44 97 GLY A C 1
ATOM 721 O O . GLY A 1 97 ? 1.569 -12.351 10.761 1.00 59.44 97 GLY A O 1
ATOM 722 N N . ASP A 1 98 ? 1.370 -14.223 11.999 1.00 59.38 98 ASP A N 1
ATOM 723 C CA . ASP A 1 98 ? 2.385 -15.036 11.294 1.00 59.38 98 ASP A CA 1
ATOM 724 C C . ASP A 1 98 ? 2.037 -15.320 9.820 1.00 59.38 98 ASP A C 1
ATOM 726 O O . ASP A 1 98 ? 2.903 -15.651 9.009 1.00 59.38 98 ASP A O 1
ATOM 730 N N . GLY A 1 99 ? 0.768 -15.153 9.433 1.00 69.19 99 GLY A N 1
ATOM 731 C CA . GLY A 1 99 ? 0.293 -15.348 8.060 1.00 69.19 99 GLY A CA 1
ATOM 732 C C . GLY A 1 99 ? 0.534 -14.160 7.124 1.00 69.19 99 GLY A C 1
ATOM 733 O O . GLY A 1 99 ? 0.271 -14.268 5.929 1.00 69.19 99 GLY A O 1
ATOM 734 N N . GLY A 1 100 ? 1.037 -13.030 7.629 1.00 76.75 100 GLY A N 1
ATOM 735 C CA . GLY A 1 100 ? 1.072 -11.767 6.893 1.00 76.75 100 GLY A CA 1
ATOM 736 C C . GLY A 1 100 ? 1.737 -11.839 5.513 1.00 76.75 100 GLY A C 1
ATOM 737 O O . GLY A 1 100 ? 1.155 -11.370 4.533 1.00 76.75 100 GLY A O 1
ATOM 738 N N . VAL A 1 101 ? 2.920 -12.450 5.424 1.00 82.81 101 VAL A N 1
ATOM 739 C CA . VAL A 1 101 ? 3.658 -12.605 4.155 1.00 82.81 101 VAL A CA 1
ATOM 740 C C . VAL A 1 101 ? 2.902 -13.513 3.182 1.00 82.81 101 VAL A C 1
ATOM 742 O O . VAL A 1 101 ? 2.845 -13.218 1.992 1.00 82.81 101 VAL A O 1
ATOM 745 N N . LYS A 1 102 ? 2.237 -14.565 3.680 1.00 86.12 102 LYS A N 1
ATOM 746 C CA . LYS A 1 102 ? 1.419 -15.458 2.843 1.00 86.12 102 LYS A CA 1
ATOM 747 C C . LYS A 1 102 ? 0.281 -14.689 2.178 1.00 86.12 102 LYS A C 1
ATOM 749 O O . LYS A 1 102 ? 0.058 -14.845 0.983 1.00 86.12 102 LYS A O 1
ATOM 754 N N . TYR A 1 103 ? -0.392 -13.814 2.925 1.00 87.00 103 TYR A N 1
ATOM 755 C CA . TYR A 1 103 ? -1.463 -12.982 2.377 1.00 87.00 103 TYR A CA 1
ATOM 756 C C . TYR A 1 103 ? -0.948 -11.911 1.407 1.00 87.00 103 TYR A C 1
ATOM 758 O O . TYR A 1 103 ? -1.635 -11.629 0.429 1.00 87.00 103 TYR A O 1
ATOM 766 N N . ILE A 1 104 ? 0.261 -11.368 1.614 1.00 90.38 104 ILE A N 1
ATOM 767 C CA . ILE A 1 104 ? 0.934 -10.492 0.632 1.00 90.38 104 ILE A CA 1
ATOM 768 C C . ILE A 1 104 ? 1.174 -11.241 -0.682 1.00 90.38 104 ILE A C 1
ATOM 770 O O . ILE A 1 104 ? 0.867 -10.725 -1.752 1.00 90.38 104 ILE A O 1
ATOM 774 N N . MET A 1 105 ? 1.699 -12.465 -0.613 1.00 90.69 105 MET A N 1
ATOM 775 C CA . MET A 1 105 ? 1.956 -13.266 -1.810 1.00 90.69 105 MET A CA 1
ATOM 776 C C . MET A 1 105 ? 0.658 -13.649 -2.522 1.00 90.69 105 MET A C 1
ATOM 778 O O . MET A 1 105 ? 0.568 -13.489 -3.734 1.00 90.69 105 MET A O 1
ATOM 782 N N . LEU A 1 106 ? -0.357 -14.104 -1.781 1.00 91.00 106 LEU A N 1
ATOM 783 C CA . LEU A 1 106 ? -1.636 -14.532 -2.349 1.00 91.00 106 LEU A CA 1
ATOM 784 C C . LEU A 1 106 ? -2.362 -13.373 -3.049 1.00 91.00 106 LEU A C 1
ATOM 786 O O . LEU A 1 106 ? -2.764 -13.503 -4.201 1.00 91.00 106 LEU A O 1
ATOM 790 N N . SER A 1 107 ? -2.498 -12.229 -2.371 1.00 91.38 107 SER A N 1
ATOM 791 C CA . SER A 1 107 ? -3.116 -11.030 -2.959 1.00 91.38 107 SER A CA 1
ATOM 792 C C . SER A 1 107 ? -2.318 -10.509 -4.154 1.00 91.38 107 SER A C 1
ATOM 794 O O . SER A 1 107 ? -2.910 -10.196 -5.185 1.00 91.38 107 SER A O 1
ATOM 796 N N . GLY A 1 108 ? -0.984 -10.511 -4.063 1.00 91.69 108 GLY A N 1
ATOM 797 C CA . GLY A 1 108 ? -0.111 -10.177 -5.183 1.00 91.69 108 GLY A CA 1
ATOM 798 C C . GLY A 1 108 ? -0.335 -11.076 -6.397 1.00 91.69 108 GLY A C 1
ATOM 799 O O . GLY A 1 108 ? -0.530 -10.559 -7.490 1.00 91.69 108 GLY A O 1
ATOM 800 N N . MET A 1 109 ? -0.407 -12.398 -6.211 1.00 92.44 109 MET A N 1
ATOM 801 C CA . MET A 1 109 ? -0.662 -13.344 -7.304 1.00 92.44 109 MET A CA 1
ATOM 802 C C . MET A 1 109 ? -1.991 -13.058 -8.008 1.00 92.44 109 MET A C 1
ATOM 804 O O . MET A 1 109 ? -2.032 -13.039 -9.236 1.00 92.44 109 MET A O 1
ATOM 808 N N . PHE A 1 110 ? -3.063 -12.796 -7.253 1.00 92.31 110 PHE A N 1
ATOM 809 C CA . PHE A 1 110 ? -4.363 -12.451 -7.837 1.00 92.31 110 PHE A CA 1
ATOM 810 C C . PHE A 1 110 ? -4.297 -11.181 -8.683 1.00 92.31 110 PHE A C 1
ATOM 812 O O . PHE A 1 110 ? -4.796 -11.174 -9.810 1.00 92.31 110 PHE A O 1
ATOM 819 N N . VAL A 1 111 ? -3.661 -10.124 -8.170 1.00 93.06 111 VAL A N 1
ATOM 820 C CA . VAL A 1 111 ? -3.517 -8.868 -8.915 1.00 93.06 111 VAL A CA 1
ATOM 821 C C . VAL A 1 111 ? -2.671 -9.074 -10.166 1.00 93.06 111 VAL A C 1
ATOM 823 O O . VAL A 1 111 ? -3.061 -8.618 -11.235 1.00 93.06 111 VAL A O 1
ATOM 826 N N . THR A 1 112 ? -1.565 -9.809 -10.072 1.00 90.62 112 THR A N 1
ATOM 827 C CA . THR A 1 112 ? -0.704 -10.089 -11.224 1.00 90.62 112 THR A CA 1
ATOM 828 C C . THR A 1 112 ? -1.428 -10.890 -12.299 1.00 90.62 112 THR A C 1
ATOM 830 O O . THR A 1 112 ? -1.357 -10.537 -13.471 1.00 90.62 112 THR A O 1
ATOM 833 N N . ILE A 1 113 ? -2.187 -11.925 -11.928 1.00 90.62 113 ILE A N 1
ATOM 834 C CA . ILE A 1 113 ? -3.003 -12.685 -12.888 1.00 90.62 113 ILE A CA 1
ATOM 835 C C . ILE A 1 113 ? -4.022 -11.767 -13.575 1.00 90.62 113 ILE A C 1
ATOM 837 O O . ILE A 1 113 ? -4.202 -11.851 -14.790 1.00 90.62 113 ILE A O 1
ATOM 841 N N . ALA A 1 114 ? -4.648 -10.859 -12.823 1.00 90.00 114 ALA A N 1
ATOM 842 C CA . ALA A 1 114 ? -5.598 -9.894 -13.366 1.00 90.00 114 ALA A CA 1
ATOM 843 C C . ALA A 1 114 ? -4.941 -8.830 -14.265 1.00 90.00 114 ALA A C 1
ATOM 845 O O . ALA A 1 114 ? -5.599 -8.320 -15.172 1.00 90.00 114 ALA A O 1
ATOM 846 N N . THR A 1 115 ? -3.664 -8.491 -14.048 1.00 87.31 115 THR A N 1
ATOM 847 C CA . THR A 1 115 ? -2.952 -7.475 -14.838 1.00 87.31 115 THR A CA 1
ATOM 848 C C . THR A 1 115 ? -2.267 -8.032 -16.087 1.00 87.31 115 THR A C 1
ATOM 850 O O . THR A 1 115 ? -2.094 -7.283 -17.049 1.00 87.31 115 THR A O 1
ATOM 853 N N . ILE A 1 116 ? -1.938 -9.332 -16.139 1.00 85.94 116 ILE A N 1
ATOM 854 C CA . ILE A 1 116 ? -1.303 -9.988 -17.303 1.00 85.94 116 ILE A CA 1
ATOM 855 C C . ILE A 1 116 ? -1.992 -9.654 -18.641 1.00 85.94 116 ILE A C 1
ATOM 857 O O . ILE A 1 116 ? -1.275 -9.269 -19.567 1.00 85.94 116 ILE A O 1
ATOM 861 N N . PRO A 1 117 ? -3.334 -9.723 -18.787 1.00 85.62 117 PRO A N 1
ATOM 862 C CA . PRO A 1 117 ? -3.994 -9.397 -20.053 1.00 85.62 117 PRO A CA 1
ATOM 863 C C . PRO A 1 117 ? -3.671 -7.992 -20.581 1.00 85.62 117 PRO A C 1
ATOM 865 O O . PRO A 1 117 ? -3.550 -7.813 -21.790 1.00 85.62 117 PRO A O 1
ATOM 868 N N . TYR A 1 118 ? -3.472 -7.009 -19.698 1.00 83.00 118 TYR A N 1
ATOM 869 C CA . TYR A 1 118 ? -3.131 -5.637 -20.086 1.00 83.00 118 TYR A CA 1
ATOM 870 C C . TYR A 1 118 ? -1.698 -5.531 -20.611 1.00 83.00 118 TYR A C 1
ATOM 872 O O . TYR A 1 118 ? -1.459 -4.835 -21.593 1.00 83.00 118 TYR A O 1
ATOM 880 N N . TYR A 1 119 ? -0.755 -6.267 -20.016 1.00 79.81 119 TYR A N 1
ATOM 881 C CA . TYR A 1 119 ? 0.605 -6.362 -20.553 1.00 79.81 119 TYR A CA 1
ATOM 882 C C . TYR A 1 119 ? 0.624 -7.075 -21.908 1.00 79.81 119 TYR A C 1
ATOM 884 O O . TYR A 1 119 ? 1.317 -6.634 -22.816 1.00 79.81 119 TYR A O 1
ATOM 892 N N . LEU A 1 120 ? -0.173 -8.133 -22.090 1.00 78.19 120 LEU A N 1
ATOM 893 C CA . LEU A 1 120 ? -0.275 -8.816 -23.384 1.00 78.19 120 LEU A CA 1
ATOM 894 C C . LEU A 1 120 ? -0.882 -7.911 -24.462 1.00 78.19 120 LEU A C 1
ATOM 896 O O . LEU A 1 120 ? -0.396 -7.914 -25.590 1.00 78.19 120 LEU A O 1
ATOM 900 N N . ALA A 1 121 ? -1.883 -7.099 -24.111 1.00 75.06 121 ALA A N 1
ATOM 901 C CA . ALA A 1 121 ? -2.513 -6.146 -25.024 1.00 75.06 121 ALA A CA 1
ATOM 902 C C . ALA A 1 121 ? -1.522 -5.119 -25.610 1.00 75.06 121 ALA A C 1
ATOM 904 O O . ALA A 1 121 ? -1.689 -4.719 -26.760 1.00 75.06 121 ALA A O 1
ATOM 905 N N . LEU A 1 122 ? -0.453 -4.759 -24.885 1.00 68.12 122 LEU A N 1
ATOM 906 C CA . LEU A 1 122 ? 0.621 -3.894 -25.404 1.00 68.12 122 LEU A CA 1
ATOM 907 C C . LEU A 1 122 ? 1.337 -4.477 -26.620 1.00 68.12 122 LEU A C 1
ATOM 909 O O . LEU A 1 122 ? 1.820 -3.730 -27.461 1.00 68.12 122 LEU A O 1
ATOM 913 N N . SER A 1 123 ? 1.386 -5.806 -26.734 1.00 62.03 123 SER A N 1
ATOM 914 C CA . SER A 1 123 ? 1.978 -6.461 -27.906 1.00 62.03 123 SER A CA 1
ATOM 915 C C . SER A 1 123 ? 1.131 -6.260 -29.172 1.00 62.03 123 SER A C 1
ATOM 917 O O . SER A 1 123 ? 1.583 -6.598 -30.262 1.00 62.03 123 SER A O 1
ATOM 919 N N . PHE A 1 124 ? -0.091 -5.729 -29.032 1.00 61.72 124 PHE A N 1
ATOM 920 C CA . PHE A 1 124 ? -1.052 -5.514 -30.116 1.00 61.72 124 PHE A CA 1
ATOM 921 C C . PHE A 1 124 ? -1.450 -4.041 -30.301 1.00 61.72 124 PHE A C 1
ATOM 923 O O . PHE A 1 124 ? -1.922 -3.677 -31.376 1.00 61.72 124 PHE A O 1
ATOM 930 N N . VAL A 1 125 ? -1.298 -3.198 -29.272 1.00 60.88 125 VAL A N 1
ATOM 931 C CA . VAL A 1 125 ? -1.721 -1.790 -29.267 1.00 60.88 125 VAL A CA 1
ATOM 932 C C . VAL A 1 125 ? -0.586 -0.925 -28.709 1.00 60.88 125 VAL A C 1
ATOM 934 O O . VAL A 1 125 ? -0.425 -0.801 -27.499 1.00 60.88 125 VAL A O 1
ATOM 937 N N . GLU A 1 126 ? 0.192 -0.304 -29.599 1.00 58.84 126 GLU A N 1
ATOM 938 C CA . GLU A 1 126 ? 1.394 0.487 -29.259 1.00 58.84 126 GLU A CA 1
ATOM 939 C C . GLU A 1 126 ? 1.100 1.831 -28.559 1.00 58.84 126 GLU A C 1
ATOM 941 O O . GLU A 1 126 ? 2.018 2.569 -28.213 1.00 58.84 126 GLU A O 1
ATOM 946 N N . THR A 1 127 ? -0.168 2.196 -28.352 1.00 59.66 127 THR A N 1
ATOM 947 C CA . THR A 1 127 ? -0.541 3.543 -27.886 1.00 59.66 127 THR A CA 1
ATOM 948 C C . THR A 1 127 ? -0.494 3.728 -26.370 1.00 59.66 127 THR A C 1
ATOM 950 O O . THR A 1 127 ? -0.500 4.870 -25.909 1.00 59.66 127 THR A O 1
ATOM 953 N N . ILE A 1 128 ? -0.457 2.649 -25.581 1.00 64.56 128 ILE A N 1
ATOM 954 C CA . ILE A 1 128 ? -0.414 2.736 -24.114 1.00 64.56 128 ILE A CA 1
ATOM 955 C C . ILE A 1 128 ? 1.031 2.521 -23.637 1.00 64.56 128 ILE A C 1
ATOM 957 O O . ILE A 1 128 ? 1.620 1.487 -23.941 1.00 64.56 128 ILE A O 1
ATOM 961 N N . PRO A 1 129 ? 1.612 3.440 -22.846 1.00 72.25 129 PRO A N 1
ATOM 962 C CA . PRO A 1 129 ? 2.953 3.248 -22.316 1.00 72.25 129 PRO A CA 1
ATOM 963 C C . PRO A 1 129 ? 2.990 2.103 -21.294 1.00 72.25 129 PRO A C 1
ATOM 965 O O . PRO A 1 129 ? 2.185 2.054 -20.359 1.00 72.25 129 PRO A O 1
ATOM 968 N N . VAL A 1 130 ? 3.982 1.214 -21.412 1.00 74.31 130 VAL A N 1
ATOM 969 C CA . VAL A 1 130 ? 4.202 0.093 -20.474 1.00 74.31 130 VAL A CA 1
ATOM 970 C C . VAL A 1 130 ? 4.377 0.562 -19.026 1.00 74.31 130 VAL A C 1
ATOM 972 O O . VAL A 1 130 ? 3.970 -0.115 -18.080 1.00 74.31 130 VAL A O 1
ATOM 975 N N . THR A 1 131 ? 4.931 1.761 -18.853 1.00 74.06 131 THR A N 1
ATOM 976 C CA . THR A 1 131 ? 5.147 2.416 -17.560 1.00 74.06 131 THR A CA 1
ATOM 977 C C . THR A 1 131 ? 3.839 2.736 -16.846 1.00 74.06 131 THR A C 1
ATOM 979 O O . THR A 1 131 ? 3.750 2.554 -15.632 1.00 74.06 131 THR A O 1
ATOM 982 N N . LEU A 1 132 ? 2.798 3.129 -17.586 1.00 75.94 132 LEU A N 1
ATOM 983 C CA . LEU A 1 132 ? 1.475 3.403 -17.032 1.00 75.94 132 LEU A CA 1
ATOM 984 C C . LEU A 1 132 ? 0.801 2.112 -16.552 1.00 75.94 132 LEU A C 1
ATOM 986 O O . LEU A 1 132 ? 0.262 2.072 -15.447 1.00 75.94 132 LEU A O 1
ATOM 990 N N . ILE A 1 133 ? 0.878 1.036 -17.340 1.00 80.69 133 ILE A N 1
ATOM 991 C CA . ILE A 1 133 ? 0.328 -0.272 -16.944 1.00 80.69 133 ILE A CA 1
ATOM 992 C C . ILE A 1 133 ? 1.064 -0.816 -15.720 1.00 80.69 133 ILE A C 1
ATOM 994 O O . ILE A 1 133 ? 0.428 -1.321 -14.796 1.00 80.69 133 ILE A O 1
ATOM 998 N N . PHE A 1 134 ? 2.388 -0.661 -15.660 1.00 81.69 134 PHE A N 1
ATOM 999 C CA . PHE A 1 134 ? 3.152 -1.030 -14.473 1.00 81.69 134 PHE A CA 1
ATOM 1000 C C . PHE A 1 134 ? 2.784 -0.210 -13.244 1.00 81.69 134 PHE A C 1
ATOM 1002 O O . PHE A 1 134 ? 2.586 -0.781 -12.174 1.00 81.69 134 PHE A O 1
ATOM 1009 N N . ALA A 1 135 ? 2.648 1.105 -13.383 1.00 82.00 135 ALA A N 1
ATOM 1010 C CA . ALA A 1 135 ? 2.221 1.955 -12.286 1.00 82.00 135 ALA A CA 1
ATOM 1011 C C . ALA A 1 135 ? 0.850 1.533 -11.736 1.00 82.00 135 ALA A C 1
ATOM 1013 O O . ALA A 1 135 ? 0.692 1.403 -10.523 1.00 82.00 135 ALA A O 1
ATOM 1014 N N . LEU A 1 136 ? -0.114 1.248 -12.618 1.00 84.81 136 LEU A N 1
ATOM 1015 C CA . LEU A 1 136 ? -1.433 0.744 -12.232 1.00 84.81 136 LEU A CA 1
ATOM 1016 C C . LEU A 1 136 ? -1.356 -0.636 -11.573 1.00 84.81 136 LEU A C 1
ATOM 1018 O O . LEU A 1 136 ? -2.030 -0.863 -10.572 1.00 84.81 136 LEU A O 1
ATOM 1022 N N . HIS A 1 137 ? -0.520 -1.541 -12.088 1.00 88.44 137 HIS A N 1
ATOM 1023 C CA . HIS A 1 137 ? -0.287 -2.852 -11.483 1.00 88.44 137 HIS A CA 1
ATOM 1024 C C . HIS A 1 137 ? 0.253 -2.715 -10.056 1.00 88.44 137 HIS A C 1
ATOM 1026 O O . HIS A 1 137 ? -0.328 -3.279 -9.131 1.00 88.44 137 HIS A O 1
ATOM 1032 N N . VAL A 1 138 ? 1.311 -1.928 -9.855 1.00 89.06 138 VAL A N 1
ATOM 1033 C CA . VAL A 1 138 ? 1.899 -1.688 -8.529 1.00 89.06 138 VAL A CA 1
ATOM 1034 C C . VAL A 1 138 ? 0.875 -1.064 -7.583 1.00 89.06 138 VAL A C 1
ATOM 1036 O O . VAL A 1 138 ? 0.714 -1.531 -6.457 1.00 89.06 138 VAL A O 1
ATOM 1039 N N . LEU A 1 139 ? 0.150 -0.046 -8.047 1.00 90.12 139 LEU A N 1
ATOM 1040 C CA . LEU A 1 139 ? -0.880 0.641 -7.275 1.00 90.12 139 LEU A CA 1
ATOM 1041 C C . LEU A 1 139 ? -1.989 -0.320 -6.820 1.00 90.12 139 LEU A C 1
ATOM 1043 O O . LEU A 1 139 ? -2.305 -0.385 -5.632 1.00 90.12 139 LEU A O 1
ATOM 1047 N N . LEU A 1 140 ? -2.536 -1.106 -7.752 1.00 91.44 140 LEU A N 1
ATOM 1048 C CA . LEU A 1 140 ? -3.544 -2.128 -7.466 1.00 91.44 140 LEU A CA 1
ATOM 1049 C C . LEU A 1 140 ? -3.006 -3.181 -6.501 1.00 91.44 140 LEU A C 1
ATOM 1051 O O . LEU A 1 140 ? -3.714 -3.586 -5.581 1.00 91.44 140 LEU A O 1
ATOM 1055 N N . GLN A 1 141 ? -1.757 -3.611 -6.676 1.00 92.50 141 GLN A N 1
ATOM 1056 C CA . GLN A 1 141 ? -1.163 -4.635 -5.830 1.00 92.50 141 GLN A CA 1
ATOM 1057 C C .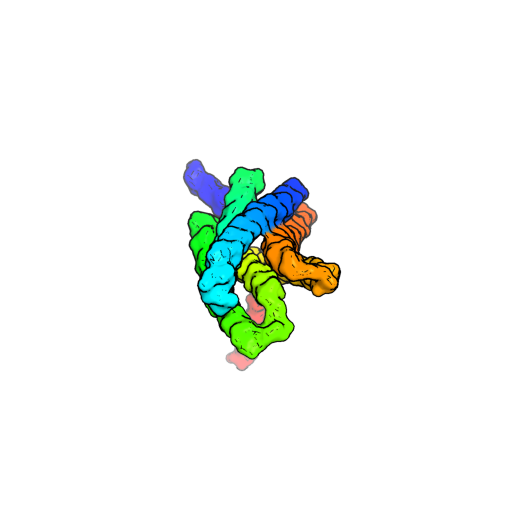 GLN A 1 141 ? -0.995 -4.142 -4.394 1.00 92.50 141 GLN A C 1
ATOM 1059 O O . GLN A 1 141 ? -1.383 -4.853 -3.467 1.00 92.50 141 GLN A O 1
ATOM 1064 N N . VAL A 1 142 ? -0.475 -2.928 -4.197 1.00 91.44 142 VAL A N 1
ATOM 1065 C CA . VAL A 1 142 ? -0.347 -2.310 -2.870 1.00 91.44 142 VAL A CA 1
ATOM 1066 C C . VAL A 1 142 ? -1.724 -2.146 -2.223 1.00 91.44 142 VAL A C 1
ATOM 1068 O O . VAL A 1 142 ? -1.909 -2.574 -1.085 1.00 91.44 142 VAL A O 1
ATOM 1071 N N . PHE A 1 143 ? -2.705 -1.620 -2.961 1.00 91.50 143 PHE A N 1
ATOM 1072 C CA . PHE A 1 143 ? -4.069 -1.421 -2.468 1.00 91.50 143 PHE A CA 1
ATOM 1073 C C . PHE A 1 143 ? -4.747 -2.730 -2.045 1.00 91.50 143 PHE A C 1
ATOM 1075 O O . PHE A 1 143 ? -5.197 -2.850 -0.906 1.00 91.50 143 PHE A O 1
ATOM 1082 N N . VAL A 1 144 ? -4.798 -3.730 -2.930 1.00 91.94 144 VAL A N 1
ATOM 1083 C CA . VAL A 1 144 ? -5.453 -5.016 -2.637 1.00 91.94 144 VAL A CA 1
ATOM 1084 C C . VAL A 1 144 ? -4.735 -5.735 -1.501 1.00 91.94 144 VAL A C 1
ATOM 1086 O O . VAL A 1 144 ? -5.386 -6.316 -0.634 1.00 91.94 144 VAL A O 1
ATOM 1089 N N . THR A 1 145 ? -3.403 -5.672 -1.463 1.00 90.00 145 THR A N 1
ATOM 1090 C CA . THR A 1 145 ? -2.634 -6.285 -0.378 1.00 90.00 145 THR A CA 1
ATOM 1091 C C . THR A 1 145 ? -2.960 -5.639 0.964 1.00 90.00 145 THR A C 1
ATOM 1093 O O . THR A 1 145 ? -3.216 -6.353 1.937 1.00 90.00 145 THR A O 1
ATOM 1096 N N . GLU A 1 146 ? -2.982 -4.308 1.040 1.00 86.56 146 GLU A N 1
ATOM 1097 C CA . GLU A 1 146 ? -3.334 -3.602 2.275 1.00 86.56 146 GLU A CA 1
ATOM 1098 C C . GLU A 1 146 ? -4.773 -3.874 2.698 1.00 86.56 146 GLU A C 1
ATOM 1100 O O . GLU A 1 146 ? -5.008 -4.178 3.867 1.00 86.56 146 GLU A O 1
ATOM 1105 N N . LEU A 1 147 ? -5.711 -3.894 1.753 1.00 88.81 147 LEU A N 1
ATOM 1106 C CA . LEU A 1 147 ? -7.105 -4.211 2.030 1.00 88.81 147 LEU A CA 1
ATOM 1107 C C . LEU A 1 147 ? -7.259 -5.627 2.607 1.00 88.81 147 LEU A C 1
ATOM 1109 O O . LEU A 1 147 ? -7.810 -5.800 3.694 1.00 88.81 147 LEU A O 1
ATOM 1113 N N . VAL A 1 148 ? -6.729 -6.644 1.919 1.00 88.62 148 VAL A N 1
ATOM 1114 C CA . VAL A 1 148 ? -6.831 -8.054 2.339 1.00 88.62 148 VAL A CA 1
ATOM 1115 C C . VAL A 1 148 ? -6.178 -8.258 3.700 1.00 88.62 148 VAL A C 1
ATOM 1117 O O . VAL A 1 148 ? -6.748 -8.877 4.597 1.00 88.62 148 VAL A O 1
ATOM 1120 N N . THR A 1 149 ? -4.970 -7.738 3.878 1.00 83.75 149 THR A N 1
ATOM 1121 C CA . THR A 1 149 ? -4.209 -7.982 5.108 1.00 83.75 149 THR A CA 1
ATOM 1122 C C . THR A 1 149 ? -4.646 -7.119 6.280 1.00 83.75 149 THR A C 1
ATOM 1124 O O . THR A 1 149 ? -4.454 -7.534 7.424 1.00 83.75 149 THR A O 1
ATOM 1127 N N . GLY A 1 150 ? -5.259 -5.967 6.015 1.00 79.50 150 GLY A N 1
ATOM 1128 C CA . GLY A 1 150 ? -5.967 -5.178 7.007 1.00 79.50 150 GLY A CA 1
ATOM 1129 C C . GLY A 1 150 ? -7.211 -5.917 7.491 1.00 79.50 150 GLY A C 1
ATOM 1130 O O . GLY A 1 150 ? -7.309 -6.196 8.682 1.00 79.50 150 GLY A O 1
ATOM 1131 N N . ILE A 1 151 ? -8.101 -6.333 6.583 1.00 82.12 151 ILE A N 1
ATOM 1132 C CA . ILE A 1 151 ? -9.342 -7.052 6.932 1.00 82.12 151 ILE A CA 1
ATOM 1133 C C . ILE A 1 151 ? -9.034 -8.315 7.748 1.00 82.12 151 ILE A C 1
ATOM 1135 O O . ILE A 1 151 ? -9.644 -8.546 8.789 1.00 82.12 151 ILE A O 1
ATOM 1139 N N . LEU A 1 152 ? -8.050 -9.108 7.314 1.00 80.06 152 LEU A N 1
ATOM 1140 C CA . LEU A 1 152 ? -7.640 -10.327 8.021 1.00 80.06 152 LEU A CA 1
ATOM 1141 C C . LEU A 1 152 ? -6.863 -10.046 9.315 1.00 80.06 152 LEU A C 1
ATOM 1143 O O . LEU A 1 152 ? -6.808 -10.900 10.197 1.00 80.06 152 LEU A O 1
ATOM 1147 N N . GLY A 1 153 ? -6.225 -8.880 9.421 1.00 73.44 153 GLY A N 1
ATOM 1148 C CA . GLY A 1 153 ? -5.469 -8.469 10.600 1.00 73.44 153 GLY A CA 1
ATOM 1149 C C . GLY A 1 153 ? -6.336 -7.903 11.714 1.00 73.44 153 GLY A C 1
ATOM 1150 O O . GLY A 1 153 ? -6.003 -8.099 12.880 1.00 73.44 153 GLY A O 1
ATOM 1151 N N . ASN A 1 154 ? -7.429 -7.222 11.365 1.00 74.25 154 ASN A N 1
ATOM 1152 C CA . ASN A 1 154 ? -8.280 -6.541 12.329 1.00 74.25 154 ASN A CA 1
ATOM 1153 C C . ASN A 1 154 ? -9.737 -6.426 11.841 1.00 74.25 154 ASN A C 1
ATOM 1155 O O . ASN A 1 154 ? -10.224 -5.350 11.493 1.00 74.25 154 ASN A O 1
ATOM 1159 N N . TYR A 1 155 ? -10.443 -7.561 11.818 1.00 72.81 155 TYR A N 1
ATOM 1160 C CA . TYR A 1 155 ? -11.795 -7.665 11.252 1.00 72.81 155 TYR A CA 1
ATOM 1161 C C . TYR A 1 155 ? -12.846 -6.778 11.950 1.00 72.81 155 TYR A C 1
ATOM 1163 O O . TYR A 1 155 ? -13.868 -6.448 11.353 1.00 72.81 155 TYR A O 1
ATOM 1171 N N . ARG A 1 156 ? -12.614 -6.367 13.205 1.00 73.88 156 ARG A N 1
ATOM 1172 C CA . ARG A 1 156 ? -13.536 -5.495 13.949 1.00 73.88 156 ARG A CA 1
ATOM 1173 C C . ARG A 1 156 ? -13.612 -4.088 13.349 1.00 73.88 156 ARG A C 1
ATOM 1175 O O . ARG A 1 156 ? -14.672 -3.476 13.362 1.00 73.88 156 ARG A O 1
ATOM 1182 N N . TYR A 1 157 ? -12.518 -3.602 12.762 1.00 78.50 157 TYR A N 1
ATOM 1183 C CA . TYR A 1 157 ? -12.428 -2.254 12.191 1.00 78.50 157 TYR A CA 1
ATOM 1184 C C . TYR A 1 157 ? -12.373 -2.277 10.657 1.00 78.50 157 TYR A C 1
ATOM 1186 O O . TYR A 1 157 ? -11.721 -1.439 10.037 1.00 78.50 157 TYR A O 1
ATOM 1194 N N . VAL A 1 158 ? -13.079 -3.220 10.020 1.00 81.56 158 VAL A N 1
ATOM 1195 C CA . VAL A 1 158 ? -13.122 -3.360 8.549 1.00 81.56 158 VAL A CA 1
ATOM 1196 C C . VAL A 1 158 ? -13.512 -2.059 7.854 1.00 81.56 158 VAL A C 1
ATOM 1198 O O . VAL A 1 158 ? -12.884 -1.705 6.863 1.00 81.56 158 VAL A O 1
ATOM 1201 N N . LEU A 1 159 ? -14.487 -1.311 8.378 1.00 82.88 159 LEU A N 1
ATOM 1202 C CA . LEU A 1 159 ? -14.895 -0.031 7.784 1.00 82.88 159 LEU A CA 1
ATOM 1203 C C . LEU A 1 159 ? -13.759 1.001 7.790 1.00 82.88 159 LEU A C 1
ATOM 1205 O O . LEU A 1 159 ? -13.537 1.666 6.777 1.00 82.88 159 LEU A O 1
ATOM 1209 N N . LEU A 1 160 ? -12.999 1.087 8.889 1.00 84.94 160 LEU A N 1
ATOM 1210 C CA . LEU A 1 160 ? -11.820 1.950 8.976 1.00 84.94 160 LEU A CA 1
ATOM 1211 C C . LEU A 1 160 ? -10.764 1.527 7.953 1.00 84.94 160 LEU A C 1
ATOM 1213 O O . LEU A 1 160 ? -10.221 2.372 7.254 1.00 84.94 160 LEU A O 1
ATOM 1217 N N . ILE A 1 161 ? -10.515 0.223 7.832 1.00 85.06 161 ILE A N 1
ATOM 1218 C CA . ILE A 1 161 ? -9.508 -0.350 6.929 1.00 85.06 161 ILE A CA 1
ATOM 1219 C C . ILE A 1 161 ? -9.880 -0.129 5.463 1.00 85.06 161 ILE A C 1
ATOM 1221 O O . ILE A 1 161 ? -9.030 0.248 4.658 1.00 85.06 161 ILE A O 1
ATOM 1225 N N . VAL A 1 162 ? -11.146 -0.341 5.105 1.00 88.00 162 VAL A N 1
ATOM 1226 C CA . VAL A 1 162 ? -11.655 -0.099 3.751 1.00 88.00 162 VAL A CA 1
ATOM 1227 C C . VAL A 1 162 ? -11.538 1.387 3.421 1.00 88.00 162 VAL A C 1
ATOM 1229 O O . VAL A 1 162 ? -10.959 1.738 2.394 1.00 88.00 162 VAL A O 1
ATOM 1232 N N . GLY A 1 163 ? -12.022 2.262 4.309 1.00 87.38 163 GLY A N 1
ATOM 1233 C CA . GLY A 1 163 ? -11.949 3.710 4.121 1.00 87.38 163 GLY A CA 1
ATOM 1234 C C . GLY A 1 163 ? -10.510 4.211 3.993 1.00 87.38 163 GLY A C 1
ATOM 1235 O O . GLY A 1 163 ? -10.189 4.956 3.069 1.00 87.38 163 GLY A O 1
ATOM 1236 N N . SER A 1 164 ? -9.619 3.742 4.865 1.00 86.50 164 SER A N 1
ATOM 1237 C CA . SER A 1 164 ? -8.209 4.132 4.878 1.00 86.50 164 SER A CA 1
ATOM 1238 C C . SER A 1 164 ? -7.445 3.638 3.649 1.00 86.50 164 SER A C 1
ATOM 1240 O O . SER A 1 164 ? -6.656 4.393 3.073 1.00 86.50 164 SER A O 1
ATOM 1242 N N . SER A 1 165 ? -7.774 2.442 3.158 1.00 88.75 165 SER A N 1
ATOM 1243 C CA . SER A 1 165 ? -7.235 1.900 1.906 1.00 88.75 165 SER A CA 1
ATOM 1244 C C . SER A 1 165 ? -7.710 2.691 0.682 1.00 88.75 165 SER A C 1
ATOM 1246 O O . SER A 1 165 ? -6.910 2.958 -0.212 1.00 88.75 165 SER A O 1
ATOM 1248 N N . ILE A 1 166 ? -8.982 3.111 0.637 1.00 89.69 166 ILE A N 1
ATOM 1249 C CA . ILE A 1 166 ? -9.527 3.926 -0.465 1.00 89.69 166 ILE A CA 1
ATOM 1250 C C . ILE A 1 166 ? -8.869 5.308 -0.495 1.00 89.69 166 ILE A C 1
ATOM 1252 O O . ILE A 1 166 ? -8.431 5.750 -1.555 1.00 89.69 166 ILE A O 1
ATOM 1256 N N . ILE A 1 167 ? -8.747 5.982 0.653 1.00 88.81 167 ILE A N 1
ATOM 1257 C CA . ILE A 1 167 ? -8.063 7.282 0.720 1.00 88.81 167 ILE A CA 1
ATOM 1258 C C . ILE A 1 167 ? -6.594 7.137 0.314 1.00 88.81 167 ILE A C 1
ATOM 1260 O O . ILE A 1 167 ? -6.096 7.930 -0.486 1.00 88.81 167 ILE A O 1
ATOM 1264 N N . GLY A 1 168 ? -5.909 6.103 0.808 1.00 88.38 168 GLY A N 1
ATOM 1265 C CA . GLY A 1 168 ? -4.536 5.799 0.414 1.00 88.38 168 GLY A CA 1
ATOM 1266 C C . GLY A 1 168 ? -4.380 5.589 -1.096 1.00 88.38 168 GLY A C 1
ATOM 1267 O O . GLY A 1 168 ? -3.463 6.149 -1.706 1.00 88.38 168 GLY A O 1
ATOM 1268 N N . LEU A 1 169 ? -5.307 4.852 -1.715 1.00 90.75 169 LEU A N 1
ATOM 1269 C CA . LEU A 1 169 ? -5.372 4.660 -3.165 1.00 90.75 169 LEU A CA 1
ATOM 1270 C C . LEU A 1 169 ? -5.587 5.988 -3.905 1.00 90.75 169 LEU A C 1
ATOM 1272 O O . LEU A 1 169 ? -4.901 6.254 -4.886 1.00 90.75 169 LEU A O 1
ATOM 1276 N N . MET A 1 170 ? -6.499 6.844 -3.437 1.00 90.31 170 MET A N 1
ATOM 1277 C CA . MET A 1 170 ? -6.758 8.148 -4.063 1.00 90.31 170 MET A CA 1
ATOM 1278 C C . MET A 1 170 ? -5.533 9.067 -4.012 1.00 90.31 170 MET A C 1
ATOM 1280 O O . MET A 1 170 ? -5.195 9.689 -5.019 1.00 90.31 170 MET A O 1
ATOM 1284 N N . ILE A 1 171 ? -4.846 9.131 -2.866 1.00 88.62 171 ILE A N 1
ATOM 1285 C CA . ILE A 1 171 ? -3.625 9.933 -2.701 1.00 88.62 171 ILE A CA 1
ATOM 1286 C C . ILE A 1 171 ? -2.536 9.426 -3.647 1.00 88.62 171 ILE A C 1
ATOM 1288 O O . ILE A 1 171 ? -1.962 10.205 -4.407 1.00 88.62 171 ILE A O 1
ATOM 1292 N N . SER A 1 172 ? -2.260 8.122 -3.624 1.00 89.62 172 SER A N 1
ATOM 1293 C CA . SER A 1 172 ? -1.214 7.526 -4.459 1.00 89.62 172 SER A CA 1
ATOM 1294 C C . SER A 1 172 ? -1.521 7.647 -5.953 1.00 89.62 172 SER A C 1
ATOM 1296 O O . SER A 1 172 ? -0.641 8.054 -6.709 1.00 89.62 172 SER A O 1
ATOM 1298 N N . ALA A 1 173 ? -2.760 7.393 -6.382 1.00 87.81 173 ALA A N 1
ATOM 1299 C CA . ALA A 1 173 ? -3.190 7.578 -7.768 1.00 87.81 173 ALA A CA 1
ATOM 1300 C C . ALA A 1 173 ? -3.057 9.040 -8.223 1.00 87.81 173 ALA A C 1
ATOM 1302 O O . ALA A 1 173 ? -2.536 9.303 -9.307 1.00 87.81 173 ALA A O 1
ATOM 1303 N N . GLY A 1 174 ? -3.488 9.993 -7.388 1.00 85.00 174 GLY A N 1
ATOM 1304 C CA . GLY A 1 174 ? -3.400 11.422 -7.682 1.00 85.00 174 GLY A CA 1
ATOM 1305 C C . GLY A 1 174 ? -1.957 11.896 -7.842 1.00 85.00 174 GLY A C 1
ATOM 1306 O O . GLY A 1 174 ? -1.625 12.536 -8.839 1.00 85.00 174 GLY A O 1
ATOM 1307 N N . VAL A 1 175 ? -1.074 11.527 -6.908 1.00 84.06 175 VAL A N 1
ATOM 1308 C CA . VAL A 1 175 ? 0.357 11.864 -6.993 1.00 84.06 175 VAL A CA 1
ATOM 1309 C C . VAL A 1 175 ? 0.990 11.217 -8.222 1.00 84.06 175 VAL A C 1
ATOM 1311 O O . VAL A 1 175 ? 1.736 11.878 -8.942 1.00 84.06 175 VAL A O 1
ATOM 1314 N N . LEU A 1 176 ? 0.668 9.955 -8.506 1.00 82.25 176 LEU A N 1
ATOM 1315 C CA . LEU A 1 176 ? 1.219 9.240 -9.652 1.00 82.25 176 LEU A CA 1
ATOM 1316 C C . LEU A 1 176 ? 0.800 9.880 -10.983 1.00 82.25 176 LEU A C 1
ATOM 1318 O O . LEU A 1 176 ? 1.631 10.033 -11.876 1.00 82.25 176 LEU A O 1
ATOM 1322 N N . LEU A 1 177 ? -0.452 10.328 -11.090 1.00 79.00 177 LEU A N 1
ATOM 1323 C CA . LEU A 1 177 ? -0.958 11.043 -12.260 1.00 79.00 177 LEU A CA 1
ATOM 1324 C C . LEU A 1 177 ? -0.291 12.416 -12.427 1.00 79.00 177 LEU A C 1
ATOM 1326 O O . LEU A 1 177 ? 0.057 12.791 -13.546 1.00 79.00 177 LEU A O 1
ATOM 1330 N N . ILE A 1 178 ? -0.064 13.156 -11.338 1.00 77.50 178 ILE A N 1
ATOM 1331 C CA . ILE A 1 178 ? 0.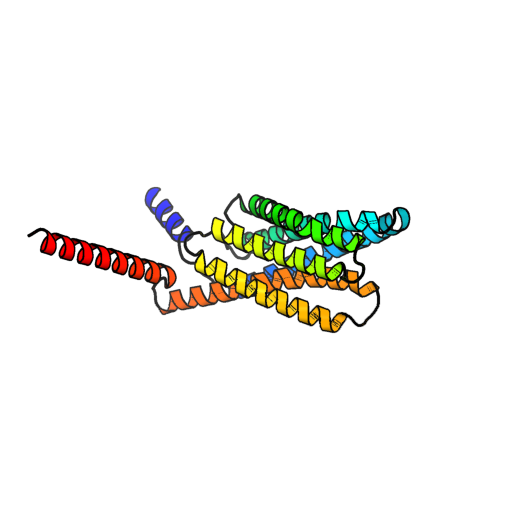667 14.434 -11.376 1.00 77.50 178 ILE A CA 1
ATOM 1332 C C . ILE A 1 178 ? 2.108 14.211 -11.850 1.00 77.50 178 ILE A C 1
ATOM 1334 O O . ILE A 1 178 ? 2.561 14.882 -12.777 1.00 77.50 178 ILE A O 1
ATOM 1338 N N . VAL A 1 179 ? 2.814 13.244 -11.254 1.00 74.69 179 VAL A N 1
ATOM 1339 C CA . VAL A 1 179 ? 4.199 12.910 -11.618 1.00 74.69 179 VAL A CA 1
ATOM 1340 C C . VAL A 1 179 ? 4.283 12.487 -13.082 1.00 74.69 179 VAL A C 1
ATOM 1342 O O . VAL A 1 179 ? 5.157 12.970 -13.800 1.00 74.69 179 VAL A O 1
ATOM 1345 N N . TYR A 1 180 ? 3.361 11.641 -13.546 1.00 72.56 180 TYR A N 1
ATOM 1346 C CA . TYR A 1 180 ? 3.306 11.206 -14.940 1.00 72.56 180 TYR A CA 1
ATOM 1347 C C . TYR A 1 180 ? 3.121 12.387 -15.901 1.00 72.56 180 TYR A C 1
ATOM 1349 O O . TYR A 1 180 ? 3.903 12.539 -16.835 1.00 72.56 180 TYR A O 1
ATOM 1357 N N . ASN A 1 181 ? 2.158 13.277 -15.640 1.00 71.25 181 ASN A N 1
ATOM 1358 C CA . ASN A 1 181 ? 1.915 14.433 -16.509 1.00 71.25 181 ASN A CA 1
ATOM 1359 C C . ASN A 1 181 ? 3.133 15.365 -16.600 1.00 71.25 181 ASN A C 1
ATOM 1361 O O . ASN A 1 181 ? 3.479 15.799 -17.693 1.00 71.25 181 ASN A O 1
ATOM 1365 N N . ILE A 1 182 ? 3.833 15.610 -15.488 1.00 68.62 182 ILE A N 1
ATOM 1366 C CA . ILE A 1 182 ? 5.035 16.464 -15.463 1.00 68.62 182 ILE A CA 1
ATOM 1367 C C . ILE A 1 182 ? 6.229 15.805 -16.178 1.00 68.62 182 ILE A C 1
ATOM 1369 O O . ILE A 1 182 ? 7.090 16.494 -16.720 1.00 68.62 182 ILE A O 1
ATOM 1373 N N . THR A 1 183 ? 6.320 14.473 -16.164 1.00 64.00 183 THR A N 1
ATOM 1374 C CA . THR A 1 183 ? 7.491 13.740 -16.683 1.00 64.00 183 THR A CA 1
ATOM 1375 C C . THR A 1 183 ? 7.324 13.204 -18.104 1.00 64.00 183 THR A C 1
ATOM 1377 O O . THR A 1 183 ? 8.322 12.808 -18.705 1.00 64.00 183 THR A O 1
ATOM 1380 N N . SER A 1 184 ? 6.106 13.238 -18.652 1.00 56.88 184 SER A N 1
ATOM 1381 C CA . SER A 1 184 ? 5.749 12.657 -19.954 1.00 56.88 184 SER A CA 1
ATOM 1382 C C . SER A 1 184 ? 6.421 13.295 -21.184 1.00 56.88 184 SER A C 1
ATOM 1384 O O . SER A 1 184 ? 6.493 12.652 -22.225 1.00 56.88 184 SER A O 1
ATOM 1386 N N . GLU A 1 185 ? 6.969 14.513 -21.084 1.00 53.94 185 GLU A N 1
ATOM 1387 C CA . GLU A 1 185 ? 7.498 15.264 -22.242 1.00 53.94 185 GLU A CA 1
ATOM 1388 C C . GLU A 1 185 ? 8.993 15.053 -22.548 1.00 53.94 185 GLU A C 1
ATOM 1390 O O . GLU A 1 185 ? 9.553 15.740 -23.397 1.00 53.94 185 GLU A O 1
ATOM 1395 N N . THR A 1 186 ? 9.708 14.171 -21.847 1.00 50.25 186 THR A N 1
ATOM 1396 C CA . THR A 1 186 ? 11.184 14.212 -21.884 1.00 50.25 186 THR A CA 1
ATOM 1397 C C . THR A 1 186 ? 11.830 12.822 -21.896 1.00 50.25 186 THR A C 1
ATOM 1399 O O . THR A 1 186 ? 11.700 12.097 -20.927 1.00 50.25 186 THR A O 1
ATOM 1402 N N . ASP A 1 187 ? 12.562 12.503 -22.970 1.00 51.62 187 ASP A N 1
ATOM 1403 C CA . ASP A 1 187 ? 13.545 11.417 -23.201 1.00 51.62 187 ASP A CA 1
ATOM 1404 C C . ASP A 1 187 ? 13.332 9.981 -22.652 1.00 51.62 187 ASP A C 1
ATOM 1406 O O . ASP A 1 187 ? 13.017 9.730 -21.491 1.00 51.62 187 ASP A O 1
ATOM 1410 N N . GLY A 1 188 ? 13.692 8.989 -23.482 1.00 52.94 188 GLY A N 1
ATOM 1411 C CA . GLY A 1 188 ? 13.467 7.547 -23.265 1.00 52.94 188 GLY A CA 1
ATOM 1412 C C . GLY A 1 188 ? 14.102 6.901 -22.020 1.00 52.94 188 GLY A C 1
ATOM 1413 O O . GLY A 1 188 ? 13.648 5.846 -21.590 1.00 52.94 188 GLY A O 1
ATOM 1414 N N . ASN A 1 189 ? 15.082 7.534 -21.359 1.00 52.69 189 ASN A N 1
ATOM 1415 C CA . ASN A 1 189 ? 15.601 7.045 -20.068 1.00 52.69 189 ASN A CA 1
ATOM 1416 C C . ASN A 1 189 ? 14.625 7.290 -18.899 1.00 52.69 189 ASN A C 1
ATOM 1418 O O . ASN A 1 189 ? 14.810 6.727 -17.817 1.00 52.69 189 ASN A O 1
ATOM 1422 N N . LYS A 1 190 ? 13.579 8.109 -19.084 1.00 58.59 190 LYS A N 1
ATOM 1423 C CA . LYS A 1 190 ? 12.592 8.408 -18.037 1.00 58.59 190 LYS A CA 1
ATOM 1424 C C . LYS A 1 190 ? 11.618 7.280 -17.750 1.00 58.59 190 LYS A C 1
ATOM 1426 O O . LYS A 1 190 ? 11.038 7.280 -16.668 1.00 58.59 190 LYS A O 1
ATOM 1431 N N . GLU A 1 191 ? 11.478 6.298 -18.636 1.00 60.00 191 GLU A N 1
ATOM 1432 C CA . GLU A 1 191 ? 10.598 5.156 -18.383 1.00 60.00 191 GLU A CA 1
ATOM 1433 C C . GLU A 1 191 ? 11.062 4.327 -17.181 1.00 60.00 191 GLU A C 1
ATOM 1435 O O . GLU A 1 191 ? 10.260 3.951 -16.331 1.00 60.00 191 GLU A O 1
ATOM 1440 N N . LEU A 1 192 ? 12.373 4.119 -17.039 1.00 59.06 192 LEU A N 1
ATOM 1441 C CA . LEU A 1 192 ? 12.933 3.400 -15.895 1.00 59.06 192 LEU A CA 1
ATOM 1442 C C . LEU A 1 192 ? 12.785 4.196 -14.590 1.00 59.06 192 LEU A C 1
ATOM 1444 O O . LEU A 1 192 ? 12.448 3.637 -13.548 1.00 59.06 192 LEU A O 1
ATOM 1448 N N . TYR A 1 193 ? 12.999 5.513 -14.641 1.00 61.16 193 TYR A N 1
ATOM 1449 C CA . TYR A 1 193 ? 12.853 6.383 -13.471 1.00 61.16 193 TYR A CA 1
ATOM 1450 C C . TYR A 1 193 ? 11.391 6.569 -13.045 1.00 61.16 193 TYR A C 1
ATOM 1452 O O . TYR A 1 193 ? 11.119 6.668 -11.847 1.00 61.16 193 TYR A O 1
ATOM 1460 N N . SER A 1 194 ? 10.441 6.555 -13.984 1.00 65.19 194 SER A N 1
ATOM 1461 C CA . SER A 1 194 ? 9.010 6.609 -13.669 1.00 65.19 194 SER A CA 1
ATOM 1462 C C . SER A 1 194 ? 8.518 5.307 -13.028 1.00 65.19 194 SER A C 1
ATOM 1464 O O . SER A 1 194 ? 7.750 5.366 -12.069 1.00 65.19 194 SER A O 1
ATOM 1466 N N . LEU A 1 195 ? 9.040 4.147 -13.452 1.00 67.56 195 LEU A N 1
ATOM 1467 C CA . LEU A 1 195 ? 8.794 2.841 -12.816 1.00 67.56 195 LEU A CA 1
ATOM 1468 C C . LEU A 1 195 ? 9.254 2.821 -11.342 1.00 67.56 195 LEU A C 1
ATOM 1470 O O . LEU A 1 195 ? 8.544 2.320 -10.469 1.00 67.56 195 LEU A O 1
ATOM 1474 N N . ILE A 1 196 ? 10.419 3.409 -11.051 1.00 71.75 196 ILE A N 1
ATOM 1475 C CA . ILE A 1 196 ? 10.984 3.534 -9.693 1.00 71.75 196 ILE A CA 1
ATOM 1476 C C . ILE A 1 196 ? 10.133 4.472 -8.833 1.00 71.75 196 ILE A C 1
ATOM 1478 O O . ILE A 1 196 ? 9.756 4.125 -7.711 1.00 71.75 196 ILE A O 1
ATOM 1482 N N . GLY A 1 197 ? 9.804 5.651 -9.366 1.00 75.12 197 GLY A N 1
ATOM 1483 C CA . GLY A 1 197 ? 8.961 6.629 -8.680 1.00 75.12 197 GLY A CA 1
ATOM 1484 C C . GLY A 1 197 ? 7.566 6.083 -8.373 1.00 75.12 197 GLY A C 1
ATOM 1485 O O . GLY A 1 197 ? 7.039 6.336 -7.291 1.00 75.12 197 GLY A O 1
ATOM 1486 N N . ALA A 1 198 ? 7.001 5.271 -9.273 1.00 77.56 198 ALA A N 1
ATOM 1487 C CA . ALA A 1 198 ? 5.690 4.657 -9.096 1.00 77.56 198 ALA A C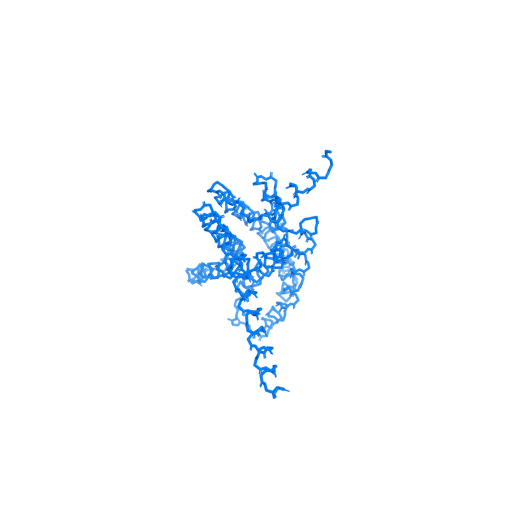A 1
ATOM 1488 C C . ALA A 1 198 ? 5.619 3.763 -7.850 1.00 77.56 198 ALA A C 1
ATOM 1490 O O . ALA A 1 198 ? 4.645 3.844 -7.106 1.00 77.56 198 ALA A O 1
ATOM 1491 N N . ILE A 1 199 ? 6.654 2.959 -7.578 1.00 82.94 199 ILE A N 1
ATOM 1492 C CA . ILE A 1 199 ? 6.705 2.094 -6.385 1.00 82.94 199 ILE A CA 1
ATOM 1493 C C . ILE A 1 199 ? 6.718 2.929 -5.108 1.00 82.94 199 ILE A C 1
ATOM 1495 O O . ILE A 1 199 ? 5.936 2.668 -4.193 1.00 82.94 199 ILE A O 1
ATOM 1499 N N . ILE A 1 200 ? 7.571 3.954 -5.061 1.00 85.75 200 ILE A N 1
ATOM 1500 C CA . ILE A 1 200 ? 7.679 4.839 -3.897 1.00 85.75 200 ILE A CA 1
ATOM 1501 C C . ILE A 1 200 ? 6.339 5.532 -3.647 1.00 85.75 200 ILE A C 1
ATOM 1503 O O . ILE A 1 200 ? 5.826 5.489 -2.532 1.00 85.75 200 ILE A O 1
ATOM 1507 N N . VAL A 1 201 ? 5.748 6.129 -4.685 1.00 86.44 201 VAL A N 1
ATOM 1508 C CA . VAL A 1 201 ? 4.485 6.874 -4.591 1.00 86.44 201 VAL A CA 1
ATOM 1509 C C . VAL A 1 201 ? 3.321 5.966 -4.203 1.00 86.44 201 VAL A C 1
ATOM 1511 O O . VAL A 1 201 ? 2.532 6.335 -3.333 1.00 86.44 201 VAL A O 1
ATOM 1514 N N . ALA A 1 202 ? 3.211 4.780 -4.806 1.00 85.75 202 ALA A N 1
ATOM 1515 C CA . ALA A 1 202 ? 2.143 3.834 -4.500 1.00 85.75 202 ALA A CA 1
ATOM 1516 C C . ALA A 1 202 ? 2.182 3.404 -3.031 1.00 85.75 202 ALA A C 1
ATOM 1518 O O . ALA A 1 202 ? 1.164 3.452 -2.339 1.00 85.75 202 ALA A O 1
ATOM 1519 N N . ILE A 1 203 ? 3.365 3.041 -2.535 1.00 87.56 203 ILE A N 1
ATOM 1520 C CA . ILE A 1 203 ? 3.551 2.585 -1.156 1.00 87.56 203 ILE A CA 1
ATOM 1521 C C . ILE A 1 203 ? 3.368 3.752 -0.190 1.00 87.56 203 ILE A C 1
ATOM 1523 O O . ILE A 1 203 ? 2.494 3.702 0.675 1.00 87.56 203 ILE A O 1
ATOM 1527 N N . MET A 1 204 ? 4.121 4.836 -0.364 1.00 88.81 204 MET A N 1
ATOM 1528 C CA . MET A 1 204 ? 4.054 5.990 0.530 1.00 88.81 204 MET A CA 1
ATOM 1529 C C . MET A 1 204 ? 2.647 6.595 0.564 1.00 88.81 204 MET A C 1
ATOM 1531 O O . MET A 1 204 ? 2.131 6.850 1.650 1.00 88.81 204 MET A O 1
ATOM 1535 N N . GLY A 1 205 ? 2.000 6.791 -0.587 1.00 85.69 205 GLY A N 1
ATOM 1536 C CA . GLY A 1 205 ? 0.654 7.361 -0.658 1.00 85.69 205 GLY A CA 1
ATOM 1537 C C . GLY A 1 205 ? -0.394 6.472 0.011 1.00 85.69 205 GLY A C 1
ATOM 1538 O O . GLY A 1 205 ? -1.192 6.969 0.809 1.00 85.69 205 GLY A O 1
ATOM 1539 N N . THR A 1 206 ? -0.333 5.155 -0.223 1.00 87.12 206 THR A N 1
ATOM 1540 C CA . THR A 1 206 ? -1.269 4.205 0.398 1.00 87.12 206 THR A CA 1
ATOM 1541 C C . THR A 1 206 ? -1.124 4.193 1.916 1.00 87.12 206 THR A C 1
ATOM 1543 O O . THR A 1 206 ? -2.106 4.375 2.636 1.00 87.12 206 THR A O 1
ATOM 1546 N N . TYR A 1 207 ? 0.103 4.051 2.420 1.00 87.38 207 TYR A N 1
ATOM 1547 C CA . TYR A 1 207 ? 0.344 4.027 3.862 1.00 87.38 207 TYR A CA 1
ATOM 1548 C C . TYR A 1 207 ? 0.126 5.389 4.528 1.00 87.38 207 TYR A C 1
ATOM 1550 O O . TYR A 1 207 ? -0.311 5.426 5.673 1.00 87.38 207 TYR A O 1
ATOM 1558 N N . THR A 1 208 ? 0.349 6.506 3.831 1.00 87.62 208 THR A N 1
ATOM 1559 C CA . THR A 1 208 ? 0.023 7.841 4.360 1.00 87.62 208 THR A CA 1
ATOM 1560 C C . THR A 1 208 ? -1.475 7.970 4.607 1.00 87.62 208 THR A C 1
ATOM 1562 O O . THR A 1 208 ? -1.870 8.337 5.711 1.00 87.62 208 THR A O 1
ATOM 1565 N N . GLY A 1 209 ? -2.316 7.618 3.626 1.00 84.69 209 GLY A N 1
ATOM 1566 C CA . GLY A 1 209 ? -3.772 7.639 3.807 1.00 84.69 209 GLY A CA 1
ATOM 1567 C C . GLY A 1 209 ? -4.230 6.702 4.925 1.00 84.69 209 GLY A C 1
ATOM 1568 O O . GLY A 1 209 ? -5.063 7.083 5.750 1.00 84.69 209 GLY A O 1
ATOM 1569 N N . LYS A 1 210 ? -3.611 5.517 5.005 1.00 85.44 210 LYS A N 1
ATOM 1570 C CA . LYS A 1 210 ? -3.857 4.541 6.066 1.00 85.44 210 LYS A CA 1
ATOM 1571 C C . LYS A 1 210 ? -3.580 5.105 7.458 1.00 85.44 210 L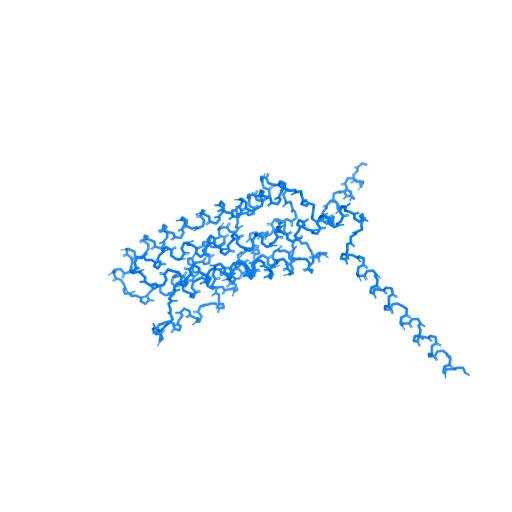YS A C 1
ATOM 1573 O O . LYS A 1 210 ? -4.494 5.213 8.274 1.00 85.44 210 LYS A O 1
ATOM 1578 N N . TYR A 1 211 ? -2.329 5.483 7.713 1.00 85.81 211 TYR A N 1
ATOM 1579 C CA . TYR A 1 211 ? -1.899 5.962 9.023 1.00 85.81 211 TYR A CA 1
ATOM 1580 C C . TYR A 1 211 ? -2.590 7.267 9.406 1.00 85.81 211 TYR A C 1
ATOM 1582 O O . TYR A 1 211 ? -2.865 7.474 10.583 1.00 85.81 211 TYR A O 1
ATOM 1590 N N . PHE A 1 212 ? -2.911 8.129 8.437 1.00 87.62 212 PHE A N 1
ATOM 1591 C CA . PHE A 1 212 ? -3.661 9.352 8.698 1.00 87.62 212 PHE A CA 1
ATOM 1592 C C . PHE A 1 212 ? -5.056 9.052 9.255 1.00 87.62 212 PHE A C 1
ATOM 1594 O O . PHE A 1 212 ? -5.413 9.576 10.307 1.00 87.62 212 PHE A O 1
ATOM 1601 N N . LEU A 1 213 ? -5.834 8.181 8.604 1.00 86.62 213 LEU A N 1
ATOM 1602 C CA . LEU A 1 213 ? -7.170 7.846 9.099 1.00 86.62 213 LEU A CA 1
ATOM 1603 C C . LEU A 1 213 ? -7.137 7.058 10.410 1.00 86.62 213 LEU A C 1
ATOM 1605 O O . LEU A 1 213 ? -7.939 7.339 11.297 1.00 86.62 213 LEU A O 1
ATOM 1609 N N . GLU A 1 214 ? -6.208 6.114 10.560 1.00 84.25 214 GLU A N 1
ATOM 1610 C CA . GLU A 1 214 ? -6.034 5.376 11.818 1.00 84.25 214 GLU A CA 1
ATOM 1611 C C . GLU A 1 214 ? -5.627 6.316 12.971 1.00 84.25 214 GLU A C 1
ATOM 1613 O O . GLU A 1 214 ? -6.105 6.163 14.096 1.00 84.25 214 GLU A O 1
ATOM 1618 N N . TYR A 1 215 ? -4.831 7.353 12.692 1.00 86.69 215 TYR A N 1
ATOM 1619 C CA . TYR A 1 215 ? -4.490 8.402 13.655 1.00 86.69 215 TYR A CA 1
ATOM 1620 C C . TYR A 1 215 ? -5.690 9.277 14.037 1.00 86.69 215 TYR A C 1
ATOM 1622 O O . TYR A 1 215 ? -5.941 9.477 15.226 1.00 86.69 215 TYR A O 1
ATOM 1630 N N . ILE A 1 216 ? -6.471 9.761 13.062 1.00 87.56 216 ILE A N 1
ATOM 1631 C CA . ILE A 1 216 ? -7.695 10.532 13.342 1.00 87.56 216 ILE A CA 1
ATOM 1632 C C . ILE A 1 216 ? -8.681 9.698 14.165 1.00 87.56 216 ILE A C 1
ATOM 1634 O O . ILE A 1 216 ? -9.273 10.201 15.119 1.00 87.56 216 ILE A O 1
ATOM 1638 N N . TYR A 1 217 ? -8.820 8.414 13.839 1.00 86.44 217 TYR A N 1
ATOM 1639 C CA . TYR A 1 217 ? -9.658 7.489 14.591 1.00 86.44 217 TYR A CA 1
ATOM 1640 C C . TYR A 1 217 ? -9.201 7.339 16.048 1.00 86.44 217 TYR A C 1
ATOM 1642 O O . TYR A 1 217 ? -10.008 7.471 16.969 1.00 86.44 217 TYR A O 1
ATOM 1650 N N . SER A 1 218 ? -7.898 7.132 16.261 1.00 83.88 218 SER A N 1
ATOM 1651 C CA . SER A 1 218 ? -7.278 7.071 17.591 1.00 83.88 218 SER A CA 1
ATOM 1652 C C . SER A 1 218 ? -7.542 8.350 18.397 1.00 83.88 218 SER A C 1
ATOM 1654 O O . SER A 1 218 ? -7.922 8.283 19.566 1.00 83.88 218 SER A O 1
ATOM 1656 N N . LEU A 1 219 ? -7.433 9.521 17.764 1.00 84.69 219 LEU A N 1
ATOM 1657 C CA . LEU A 1 219 ? -7.695 10.816 18.395 1.00 84.69 219 LEU A CA 1
ATOM 1658 C C . LEU A 1 219 ? -9.169 10.977 18.802 1.00 84.69 219 LEU A C 1
ATOM 1660 O O . LEU A 1 219 ? -9.454 11.409 19.919 1.00 84.69 219 LEU A O 1
ATOM 1664 N N . LEU A 1 220 ? -10.110 10.578 17.940 1.00 84.44 220 LEU A N 1
ATOM 1665 C CA . LEU A 1 220 ? -11.543 10.588 18.259 1.00 84.44 220 LEU A CA 1
ATOM 1666 C C . LEU A 1 220 ? -11.874 9.656 19.428 1.00 84.44 220 LEU A C 1
ATOM 1668 O O . LEU A 1 220 ? -12.637 10.036 20.320 1.00 84.44 220 LEU A O 1
ATOM 1672 N N . TYR A 1 221 ? -11.274 8.465 19.454 1.00 82.38 221 TYR A N 1
ATOM 1673 C CA . TYR A 1 221 ? -11.429 7.522 20.559 1.00 82.38 221 TYR A CA 1
ATOM 1674 C C . TYR A 1 221 ? -10.904 8.106 21.877 1.00 82.38 221 TYR A C 1
ATOM 1676 O O . TYR A 1 221 ? -11.603 8.069 22.886 1.00 82.38 221 TYR A O 1
ATOM 1684 N N . GLN A 1 222 ? -9.714 8.717 21.868 1.00 81.69 222 GLN A N 1
ATOM 1685 C CA . GLN A 1 222 ? -9.129 9.354 23.054 1.00 81.69 222 GLN A CA 1
ATOM 1686 C C . GLN A 1 222 ? -9.957 10.542 23.563 1.00 81.69 222 GLN A C 1
ATOM 1688 O O . GLN A 1 222 ? -10.087 10.723 24.770 1.00 81.69 222 GLN A O 1
ATOM 1693 N N . MET A 1 223 ? -10.527 11.346 22.660 1.00 83.06 223 MET A N 1
ATOM 1694 C CA . MET A 1 223 ? -11.341 12.509 23.031 1.00 83.06 223 MET A CA 1
ATOM 1695 C C . MET A 1 223 ? -12.710 12.127 23.596 1.00 83.06 223 MET A C 1
ATOM 1697 O O . MET A 1 223 ? -13.208 12.796 24.498 1.00 83.06 223 MET A O 1
ATOM 1701 N N . THR A 1 224 ? -13.339 11.089 23.045 1.00 80.62 224 THR A N 1
ATOM 1702 C CA . THR A 1 224 ? -14.715 10.712 23.404 1.00 80.62 224 THR A CA 1
ATOM 1703 C C . THR A 1 224 ? -14.782 9.605 24.451 1.00 80.62 224 THR A C 1
ATOM 1705 O O . THR A 1 224 ? -15.816 9.445 25.094 1.00 80.62 224 THR A O 1
ATOM 1708 N N . GLY A 1 225 ? -13.704 8.832 24.623 1.00 73.44 225 GLY A N 1
ATOM 1709 C CA . GLY A 1 225 ? -13.680 7.630 25.460 1.00 73.44 225 GLY A CA 1
ATOM 1710 C C . GLY A 1 225 ? -14.576 6.503 24.937 1.00 73.44 225 GLY A C 1
ATOM 1711 O O . GLY A 1 225 ? -14.771 5.507 25.627 1.00 73.44 225 GLY A O 1
ATOM 1712 N N . THR A 1 226 ? -15.141 6.658 23.737 1.00 73.75 226 THR A N 1
ATOM 1713 C CA . THR A 1 226 ? -16.083 5.716 23.131 1.00 73.75 226 THR A CA 1
ATOM 1714 C C . THR A 1 226 ? -15.573 5.277 21.773 1.00 73.75 226 THR A C 1
ATOM 1716 O O . THR A 1 226 ? -15.134 6.114 20.989 1.00 73.75 226 THR A O 1
ATOM 1719 N N . ASP A 1 227 ? -15.662 3.979 21.483 1.00 77.88 227 ASP A N 1
ATOM 1720 C CA . ASP A 1 227 ? -15.373 3.407 20.166 1.00 77.88 227 ASP A CA 1
ATOM 1721 C C . ASP A 1 227 ? -16.451 3.860 19.161 1.00 77.88 227 ASP A C 1
ATOM 1723 O O . ASP A 1 227 ? -17.586 3.376 19.239 1.00 77.88 227 ASP A O 1
ATOM 1727 N N . PRO A 1 228 ? -16.142 4.788 18.228 1.00 72.31 228 PRO A N 1
ATOM 1728 C CA . PRO A 1 228 ? -17.156 5.362 17.350 1.00 72.31 228 PRO A CA 1
ATOM 1729 C C . PRO A 1 228 ? -17.755 4.332 16.391 1.00 72.31 228 PRO A C 1
ATOM 1731 O O . PRO A 1 228 ? -18.931 4.433 16.054 1.00 72.31 228 PRO A O 1
ATOM 1734 N N . LEU A 1 229 ? -16.969 3.343 15.949 1.00 76.19 229 LEU A N 1
ATOM 1735 C CA . LEU A 1 229 ? -17.455 2.303 15.040 1.00 76.19 229 LEU A CA 1
ATOM 1736 C C . LEU A 1 229 ? -18.277 1.256 15.785 1.00 76.19 229 LEU A C 1
ATOM 1738 O O . LEU A 1 229 ? -19.334 0.870 15.292 1.00 76.19 229 LEU A O 1
ATOM 1742 N N . SER A 1 230 ? -17.833 0.831 16.971 1.00 72.81 230 SER A N 1
ATOM 1743 C CA . SER A 1 230 ? -18.615 -0.100 17.797 1.00 72.81 230 SER A CA 1
ATOM 1744 C C . SER A 1 230 ? -19.958 0.509 18.187 1.00 72.81 230 SER A C 1
ATOM 1746 O O . SER A 1 230 ? -20.977 -0.159 18.068 1.00 72.81 230 SER A O 1
ATOM 1748 N N . ARG A 1 231 ? -19.982 1.798 18.544 1.00 73.00 231 ARG A N 1
ATOM 1749 C CA . ARG A 1 231 ? -21.215 2.496 18.921 1.00 73.00 231 ARG A CA 1
ATOM 1750 C C . ARG A 1 231 ? -22.258 2.513 17.805 1.00 73.00 231 ARG A C 1
ATOM 1752 O O . ARG A 1 231 ? -23.425 2.279 18.072 1.00 73.00 231 ARG A O 1
ATOM 1759 N N . VAL A 1 232 ? -21.844 2.748 16.559 1.00 76.19 232 VAL A N 1
ATOM 1760 C CA . VAL A 1 232 ? -22.770 2.715 15.413 1.00 76.19 232 VAL A CA 1
ATOM 1761 C C . VAL A 1 232 ? -23.371 1.319 15.226 1.00 76.19 232 VAL A C 1
ATOM 1763 O O . VAL A 1 232 ? -24.546 1.201 14.889 1.00 76.19 232 VAL A O 1
ATOM 1766 N N . VAL A 1 233 ? -22.586 0.260 15.447 1.00 74.50 233 VAL A N 1
ATOM 1767 C CA . VAL A 1 233 ? -23.092 -1.120 15.385 1.00 74.50 233 VAL A CA 1
ATOM 1768 C C . VAL A 1 233 ? -24.071 -1.393 16.526 1.00 74.50 233 VAL A C 1
ATOM 1770 O O . VAL A 1 233 ? -25.124 -1.973 16.279 1.00 74.50 233 VAL A O 1
ATOM 1773 N N . ASP A 1 234 ? -23.760 -0.948 17.742 1.00 77.25 234 ASP A N 1
ATOM 1774 C CA . ASP A 1 234 ? -24.641 -1.112 18.902 1.00 77.25 234 ASP A CA 1
ATOM 1775 C C . ASP A 1 234 ? -25.981 -0.383 18.694 1.00 77.25 234 ASP A C 1
ATOM 1777 O O . ASP A 1 234 ? -27.042 -0.979 18.894 1.00 77.25 234 ASP A O 1
ATOM 1781 N N . ASP A 1 235 ? -25.940 0.855 18.188 1.00 81.56 235 ASP A N 1
ATOM 1782 C CA . ASP A 1 235 ? -27.127 1.650 17.854 1.00 81.56 235 ASP A CA 1
ATOM 1783 C C . ASP A 1 235 ? -27.986 0.948 16.774 1.00 81.56 235 ASP A C 1
ATOM 1785 O O . ASP A 1 235 ? -29.210 0.868 16.900 1.00 81.56 235 ASP A O 1
ATOM 1789 N N . LEU A 1 236 ? -27.355 0.373 15.738 1.00 79.81 236 LEU A N 1
ATOM 1790 C CA . LEU A 1 236 ? -28.041 -0.394 14.685 1.00 79.81 236 LEU A CA 1
ATOM 1791 C C . LEU A 1 236 ? -28.719 -1.659 15.227 1.00 79.81 236 LEU A C 1
ATOM 1793 O O . LEU A 1 236 ? -29.854 -1.966 14.856 1.00 79.81 236 LEU A O 1
ATOM 1797 N N . VAL A 1 237 ? -28.038 -2.399 16.105 1.00 82.56 237 VAL A N 1
ATOM 1798 C CA . VAL A 1 237 ? -28.593 -3.609 16.731 1.00 82.56 237 VAL A CA 1
ATOM 1799 C C . VAL A 1 237 ? -29.786 -3.252 17.614 1.00 82.56 237 VAL A C 1
ATOM 1801 O O . VAL A 1 237 ? -30.803 -3.953 17.593 1.00 82.56 237 VAL A O 1
ATOM 1804 N N . GLU A 1 238 ? -29.697 -2.164 18.376 1.00 86.81 238 GLU A N 1
ATOM 1805 C CA . GLU A 1 238 ? -30.803 -1.699 19.210 1.00 86.81 238 GLU A CA 1
ATOM 1806 C C . GLU A 1 238 ? -32.013 -1.277 18.361 1.00 86.81 238 GLU A C 1
ATOM 1808 O O . GLU A 1 238 ? -33.158 -1.622 18.690 1.00 86.81 238 GLU A O 1
ATOM 1813 N N . GLU A 1 239 ? -31.772 -0.605 17.233 1.00 86.69 239 GLU A N 1
ATOM 1814 C CA . GLU A 1 239 ? -32.810 -0.201 16.286 1.00 86.69 239 GLU A CA 1
ATOM 1815 C C . GLU A 1 239 ? -33.500 -1.411 15.632 1.00 86.69 239 GLU A C 1
ATOM 1817 O O . GLU A 1 239 ? -34.736 -1.477 15.626 1.00 86.69 239 GLU A O 1
ATOM 1822 N N . GLU A 1 240 ? -32.751 -2.424 15.182 1.00 82.69 240 GLU A N 1
ATOM 1823 C CA . GLU A 1 240 ? -33.334 -3.670 14.662 1.00 82.69 240 GLU A CA 1
ATOM 1824 C C . GLU A 1 240 ? -34.160 -4.404 15.726 1.00 82.69 240 GLU A C 1
ATOM 1826 O O . GLU A 1 240 ? -35.308 -4.793 15.482 1.00 82.69 240 GLU A O 1
ATOM 1831 N N . GLN A 1 241 ? -33.630 -4.559 16.942 1.00 89.19 241 GLN A N 1
ATOM 1832 C CA . GLN A 1 241 ? -34.364 -5.215 18.027 1.00 89.19 241 GLN A CA 1
ATOM 1833 C C . GLN A 1 241 ? -35.645 -4.463 18.393 1.00 89.19 241 GLN A C 1
ATOM 1835 O O . GLN A 1 241 ? -36.655 -5.071 18.771 1.00 89.19 241 GLN A O 1
ATOM 1840 N N . ARG A 1 242 ? -35.635 -3.132 18.305 1.00 89.88 242 ARG A N 1
ATOM 1841 C CA . ARG A 1 242 ? -36.837 -2.320 18.483 1.00 89.88 242 ARG A CA 1
ATOM 1842 C C . ARG A 1 242 ? -37.852 -2.584 17.368 1.00 89.88 242 ARG A C 1
ATOM 1844 O O . ARG A 1 242 ? -39.015 -2.837 17.685 1.00 89.88 242 ARG A O 1
ATOM 1851 N N . GLN A 1 243 ? -37.433 -2.604 16.104 1.00 88.94 243 GLN A N 1
ATOM 1852 C CA . GLN A 1 243 ? -38.324 -2.897 14.973 1.00 88.94 243 GLN A CA 1
ATOM 1853 C C . GLN A 1 243 ? -38.946 -4.299 15.061 1.00 88.94 243 GLN A C 1
ATOM 1855 O O . GLN A 1 243 ? -40.144 -4.466 14.799 1.00 88.94 243 GLN A O 1
ATOM 1860 N N . VAL A 1 244 ? -38.179 -5.304 15.496 1.00 89.69 244 VAL A N 1
ATOM 1861 C CA . VAL A 1 244 ? -38.685 -6.669 15.721 1.00 89.69 244 VAL A CA 1
ATOM 1862 C C . VAL A 1 244 ? -39.740 -6.686 16.829 1.00 89.69 244 VAL A C 1
ATOM 1864 O O . VAL A 1 244 ? -40.821 -7.250 16.633 1.00 89.69 244 VAL A O 1
ATOM 1867 N N . ARG A 1 245 ? -39.482 -6.023 17.965 1.00 91.25 245 ARG A N 1
ATOM 1868 C CA . ARG A 1 245 ? -40.446 -5.921 19.077 1.00 91.25 245 ARG A CA 1
ATOM 1869 C C . ARG A 1 245 ? -41.737 -5.219 18.658 1.00 91.25 245 ARG A C 1
ATOM 1871 O O . ARG A 1 245 ? -42.826 -5.701 18.965 1.00 91.25 245 ARG A O 1
ATOM 1878 N N . GLU A 1 246 ? -41.637 -4.119 17.916 1.00 90.38 246 GLU A N 1
ATOM 1879 C CA . GLU A 1 246 ? -42.807 -3.401 17.397 1.00 90.38 246 GLU A CA 1
ATOM 1880 C C . GLU A 1 246 ? -43.607 -4.241 16.388 1.00 90.38 246 GLU A C 1
ATOM 1882 O O . GLU A 1 246 ? -44.839 -4.179 16.370 1.00 90.38 246 GLU A O 1
ATOM 1887 N N . SER A 1 247 ? -42.934 -5.052 15.570 1.00 87.31 247 SER A N 1
ATOM 1888 C CA . SER A 1 247 ? -43.581 -5.953 14.607 1.00 87.31 247 SER A CA 1
ATOM 1889 C C . SER A 1 247 ? -44.303 -7.110 15.304 1.00 87.31 247 SER A C 1
ATOM 1891 O O . SER A 1 247 ? -45.455 -7.403 14.981 1.00 87.31 247 SER A O 1
ATOM 1893 N N . GLN A 1 248 ? -43.685 -7.715 16.323 1.00 86.44 248 GLN A N 1
ATOM 1894 C CA . GLN A 1 248 ? -44.318 -8.746 17.156 1.00 86.44 248 GLN A CA 1
ATOM 1895 C C . GLN A 1 248 ? -45.533 -8.205 17.923 1.00 86.44 248 GLN A C 1
ATOM 1897 O O . GLN A 1 248 ? -46.571 -8.868 17.981 1.00 86.44 248 GLN A O 1
ATOM 1902 N N . ALA A 1 249 ? -45.440 -6.984 18.460 1.00 86.19 249 ALA A N 1
ATOM 1903 C CA . ALA A 1 249 ? -46.549 -6.313 19.141 1.00 86.19 249 ALA A CA 1
ATOM 1904 C C . ALA A 1 249 ? -47.722 -5.993 18.194 1.00 86.19 249 ALA A C 1
ATOM 1906 O O . ALA A 1 249 ? -48.885 -6.052 18.595 1.00 86.19 249 ALA A O 1
ATOM 1907 N N . ARG A 1 250 ? -47.445 -5.670 16.923 1.00 83.56 250 ARG A N 1
ATOM 1908 C CA . ARG A 1 250 ? -48.494 -5.494 15.905 1.00 83.56 250 ARG A CA 1
ATOM 1909 C C . ARG A 1 250 ? -49.156 -6.821 15.544 1.00 83.56 250 ARG A C 1
ATOM 1911 O O . ARG A 1 250 ? -50.379 -6.878 15.510 1.00 83.56 250 ARG A O 1
ATOM 1918 N N . LEU A 1 251 ? -48.380 -7.881 15.321 1.00 80.44 251 LEU A N 1
ATOM 1919 C CA . LEU A 1 251 ? -48.912 -9.208 14.984 1.00 80.44 251 LEU A CA 1
ATOM 1920 C C . LEU A 1 251 ? -49.809 -9.776 16.090 1.00 80.44 251 LEU A C 1
ATOM 1922 O O . LEU A 1 251 ? -50.886 -10.287 15.798 1.00 80.44 251 LEU A O 1
ATOM 1926 N N . THR A 1 252 ? -49.413 -9.619 17.354 1.00 76.25 252 THR A N 1
ATOM 1927 C CA . THR A 1 252 ? -50.238 -10.042 18.498 1.00 76.25 252 THR A CA 1
ATOM 1928 C C . THR A 1 252 ? -51.559 -9.278 18.580 1.00 76.25 252 THR A C 1
ATOM 1930 O O . THR A 1 252 ? -52.585 -9.901 18.838 1.00 76.25 252 THR A O 1
ATOM 1933 N N . ARG A 1 253 ? -51.571 -7.972 18.270 1.00 72.62 253 ARG A N 1
ATOM 1934 C CA . ARG A 1 253 ? -52.811 -7.176 18.164 1.00 72.62 253 ARG A CA 1
ATOM 1935 C C . ARG A 1 253 ? -53.716 -7.564 16.994 1.00 72.62 253 ARG A C 1
ATOM 1937 O O . ARG A 1 253 ? -54.908 -7.312 17.073 1.00 72.62 253 ARG A O 1
ATOM 1944 N N . PHE A 1 254 ? -53.177 -8.120 15.909 1.00 66.88 254 PHE A N 1
ATOM 1945 C CA . PHE A 1 254 ? -53.987 -8.621 14.789 1.00 66.88 254 PHE A CA 1
ATOM 1946 C C . PHE A 1 254 ? -54.515 -10.044 15.024 1.00 66.88 254 PHE A C 1
ATOM 1948 O O . PHE A 1 254 ? -55.468 -10.448 14.364 1.00 66.88 254 PHE A O 1
ATOM 1955 N N . SER A 1 255 ? -53.897 -10.807 15.932 1.00 57.09 255 SER A N 1
ATOM 1956 C CA . SER A 1 255 ? -54.318 -12.171 16.286 1.00 57.09 255 SER A CA 1
ATOM 1957 C C . SER A 1 255 ? -55.332 -12.255 17.437 1.00 57.09 255 SER A C 1
ATOM 1959 O O . SER A 1 255 ? -55.837 -13.345 17.701 1.00 57.09 255 SER A O 1
ATOM 1961 N N . SER A 1 256 ? -55.588 -11.140 18.131 1.00 53.16 256 SER A N 1
ATOM 1962 C CA . SER A 1 256 ? -56.584 -10.987 19.207 1.00 53.16 256 SER A CA 1
ATOM 1963 C C . SER A 1 256 ? -57.851 -10.316 18.700 1.00 53.16 256 SER A C 1
ATOM 1965 O O . SER A 1 256 ? -58.949 -10.783 19.064 1.00 53.16 256 SER A O 1
#

Secondary structure (DSSP, 8-state):
--HHHHHHHHHHHHS-----HHHHHHHHHHHHHHHHHHHHHHHHHHHHHHHHHHHHH-HHHHHHHHHHHHHHHHHHHHHHHHHHHHHTT--TTTT-GGGHHHHHHHHHHHHHHHHHHHHHHHTT-TTS-HHHHHHHHHHHHHHHHHHHHHHHH-GGGHHHHHHHHHHHHHHHHHHHHHHHHHHTTS-TTHHHHHHHHHHHHHHHHHHHHHHHHHHHHHHHHHHHSS-HHHHHHHHHHHHHHHHHHHHHHHHHHHH-

Foldseek 3Di:
DPPVVVVVVVCVQQPAQQDDPCLLVQLLVLLLVLLLVLLVQLCVCCVVCCVPPCVPPHPVVVLQCLLVSLLVSLLSSVVSSVCSSCVVSVRCLQFQHPCRSVLLNVLSVVLSVVLSVVSVCCVVDVPDDPLVSSLVSLLSSLLSSQLRRNCNSHVLPNVLSNQLSVQLSVQLVVVLVVVCVVQVPDDDVVSSVSSSVSSSSSRSSSSSSNSVSSNVQSVVCVVPVDNPSVVVVVVVVVVVVVVVVVVVVVVVVVVD